Protein AF-A0A838QHM1-F1 (afdb_monomer_lite)

pLDDT: mean 76.6, std 17.46, range [39.75, 98.0]

Sequence (273 aa):
MPRPLIMAAWLFVWLSTPVVAQKVAETADSADVLVLDHDFGVVGELVRLFLSDKQVYRAELSTQDVTLELRPRLNGTQIPRVYPISDAKSSSGSSVVEIYPDQDGEYEIRPISMQGSKISTRLRLYRDVGGSRRRLGAASDPGWELGVELAGTWHSGFVQTSVAPAIGSEPSGGADIEGCLTARSRSRVPRFGMCILGVSHQSQRGTPSLLWVYTEPRLGVPRRDRHGYSSWEMGALFRFGVGINSGVLSPRIYAPGVFLSRHIRRNPQGAGW

Structure (mmCIF, N/CA/C/O backbone):
data_AF-A0A838QHM1-F1
#
_entry.id   AF-A0A838QHM1-F1
#
loop_
_atom_site.group_PDB
_atom_site.id
_atom_site.type_symbol
_atom_site.label_atom_id
_atom_site.label_alt_id
_atom_site.label_comp_id
_atom_site.label_asym_id
_atom_site.label_entity_id
_atom_site.label_seq_id
_atom_site.pdbx_PDB_ins_code
_atom_site.Cartn_x
_atom_site.Cartn_y
_atom_site.Cartn_z
_atom_site.occupancy
_atom_site.B_iso_or_equiv
_atom_site.auth_seq_id
_atom_site.auth_comp_id
_atom_site.auth_asym_id
_atom_site.auth_atom_id
_atom_site.pdbx_PDB_model_num
ATOM 1 N N . MET A 1 1 ? -19.960 -21.649 53.802 1.00 41.59 1 MET A N 1
ATOM 2 C CA . MET A 1 1 ? -20.394 -21.372 52.414 1.00 41.59 1 MET A CA 1
ATOM 3 C C . MET A 1 1 ? -19.155 -21.064 51.571 1.00 41.59 1 MET A C 1
ATOM 5 O O . MET A 1 1 ? -18.561 -20.014 51.790 1.00 41.59 1 MET A O 1
ATOM 9 N N . PRO A 1 2 ? -18.675 -21.993 50.721 1.00 40.75 2 PRO A N 1
ATOM 10 C CA . PRO A 1 2 ? -17.444 -21.816 49.949 1.00 40.75 2 PRO A CA 1
ATOM 11 C C . PRO A 1 2 ? -17.698 -21.162 48.577 1.00 40.75 2 PRO A C 1
ATOM 13 O O . PRO A 1 2 ? -18.786 -21.250 48.016 1.00 40.75 2 PRO A O 1
ATOM 16 N N . ARG A 1 3 ? -16.674 -20.459 48.083 1.00 41.12 3 ARG A N 1
ATOM 17 C CA . ARG A 1 3 ? -16.677 -19.502 46.962 1.00 41.12 3 ARG A CA 1
ATOM 18 C C . ARG A 1 3 ? -16.609 -20.187 45.579 1.00 41.12 3 ARG A C 1
ATOM 20 O O . ARG A 1 3 ? -15.728 -21.025 45.394 1.00 41.12 3 ARG A O 1
ATOM 27 N N . PRO A 1 4 ? -17.413 -19.779 44.576 1.00 46.28 4 PRO A N 1
ATOM 28 C CA . PRO A 1 4 ? -17.306 -20.262 43.201 1.00 46.28 4 PRO A CA 1
ATOM 29 C C . PRO A 1 4 ? -16.427 -19.308 42.376 1.00 46.28 4 PRO A C 1
ATOM 31 O O . PRO A 1 4 ? -16.937 -18.418 41.709 1.00 46.28 4 PRO A O 1
ATOM 34 N N . LEU A 1 5 ? -15.098 -19.430 42.449 1.00 46.69 5 LEU A N 1
ATOM 35 C CA . LEU A 1 5 ? -14.195 -18.584 41.638 1.00 46.69 5 LEU A CA 1
ATOM 36 C C . LEU A 1 5 ? -12.985 -19.314 41.030 1.00 46.69 5 LEU A C 1
ATOM 38 O O . LEU A 1 5 ? -12.189 -18.691 40.342 1.00 46.69 5 LEU A O 1
ATOM 42 N N . ILE A 1 6 ? -12.842 -20.629 41.226 1.00 50.34 6 ILE A N 1
ATOM 43 C CA . ILE A 1 6 ? -11.622 -21.355 40.811 1.00 50.34 6 ILE A CA 1
ATOM 44 C C . ILE A 1 6 ? -11.801 -22.135 39.491 1.00 50.34 6 ILE A C 1
ATOM 46 O O . ILE A 1 6 ? -10.824 -22.527 38.861 1.00 50.34 6 ILE A O 1
ATOM 50 N N . MET A 1 7 ? -13.028 -22.306 38.991 1.00 43.97 7 MET A N 1
ATOM 51 C CA . MET A 1 7 ? -13.279 -23.233 37.876 1.00 43.97 7 MET A CA 1
ATOM 52 C C . MET A 1 7 ? -13.070 -22.653 36.462 1.00 43.97 7 MET A C 1
ATOM 54 O O . MET A 1 7 ? -13.007 -23.413 35.502 1.00 43.97 7 MET A O 1
ATOM 58 N N . ALA A 1 8 ? -12.899 -21.334 36.310 1.00 45.25 8 ALA A N 1
ATOM 59 C CA . ALA A 1 8 ? -12.728 -20.702 34.993 1.00 45.25 8 ALA A CA 1
ATOM 60 C C . ALA A 1 8 ? -11.278 -20.722 34.460 1.00 45.25 8 ALA A C 1
ATOM 62 O O . ALA A 1 8 ? -11.060 -20.529 33.267 1.00 45.25 8 ALA A O 1
ATOM 63 N N . ALA A 1 9 ? -10.279 -20.988 35.310 1.00 46.84 9 ALA A N 1
ATOM 64 C CA . ALA A 1 9 ? -8.868 -20.941 34.909 1.00 46.84 9 ALA A CA 1
ATOM 65 C C . ALA A 1 9 ? -8.382 -22.204 34.167 1.00 46.84 9 ALA A C 1
ATOM 67 O O . ALA A 1 9 ? -7.352 -22.166 33.499 1.00 46.84 9 ALA A O 1
ATOM 68 N N . TRP A 1 10 ? -9.113 -23.320 34.248 1.00 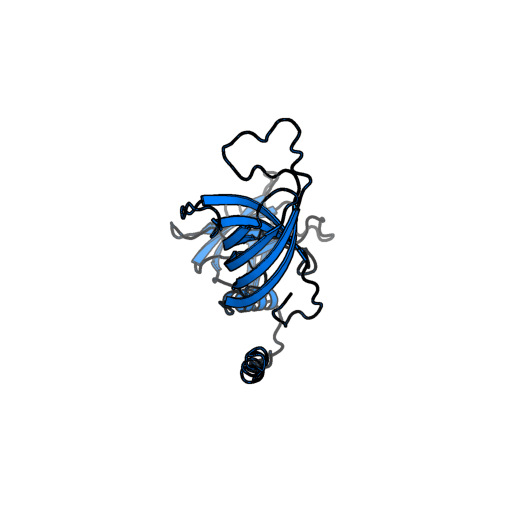44.28 10 TRP A N 1
ATOM 69 C CA . TRP A 1 10 ? -8.650 -24.609 33.714 1.00 44.28 10 TRP A CA 1
ATOM 70 C C . TRP A 1 10 ? -9.058 -24.892 32.261 1.00 44.28 10 TRP A C 1
ATOM 72 O O . TRP A 1 10 ? -8.482 -25.783 31.641 1.00 44.28 10 TRP A O 1
ATOM 82 N N . LEU A 1 11 ? -9.978 -24.116 31.672 1.00 43.06 11 LEU A N 1
ATOM 83 C CA . LEU A 1 11 ? -10.413 -24.343 30.286 1.00 43.06 11 LEU A CA 1
ATOM 84 C C . LEU A 1 11 ? -9.477 -23.727 29.224 1.00 43.06 11 LEU A C 1
ATOM 86 O O . LEU A 1 11 ? -9.571 -24.082 28.054 1.00 43.06 11 LEU A O 1
ATOM 90 N N . PHE A 1 12 ? -8.555 -22.836 29.607 1.00 47.09 12 PHE A N 1
ATOM 91 C CA . PHE A 1 12 ? -7.672 -22.139 28.656 1.00 47.09 12 PHE A CA 1
ATOM 92 C C . PHE A 1 12 ? -6.393 -22.906 28.283 1.00 47.09 12 PHE A C 1
ATOM 94 O O . PHE A 1 12 ? -5.746 -22.564 27.297 1.00 47.09 12 PHE A O 1
ATOM 101 N N . VAL A 1 13 ? -6.024 -23.951 29.029 1.00 49.62 13 VAL A N 1
ATOM 102 C CA . VAL A 1 13 ? -4.725 -24.633 28.852 1.00 49.62 13 VAL A CA 1
ATOM 103 C C . VAL A 1 13 ? -4.760 -25.722 27.764 1.00 49.62 13 VAL A C 1
ATOM 105 O O . VAL A 1 13 ? -3.714 -26.142 27.282 1.00 49.62 13 VAL A O 1
ATOM 108 N N . TRP A 1 14 ? -5.940 -26.150 27.303 1.00 43.22 14 TRP A N 1
ATOM 109 C CA . TRP A 1 14 ? -6.070 -27.293 26.381 1.00 43.22 14 TRP A CA 1
ATOM 110 C C . TRP A 1 14 ? -6.192 -26.945 24.886 1.00 43.22 14 TRP A C 1
ATOM 112 O O . TRP A 1 14 ? -6.250 -27.851 24.062 1.00 43.22 14 TRP A O 1
ATOM 122 N N . LEU A 1 15 ? -6.185 -25.662 24.504 1.00 45.44 15 LEU A N 1
ATOM 123 C CA . LEU A 1 15 ? -6.332 -25.229 23.098 1.00 45.44 15 LEU A CA 1
ATOM 124 C C . LEU A 1 15 ? -5.028 -24.758 22.431 1.00 45.44 15 LEU A C 1
ATOM 126 O O . LEU A 1 15 ? -5.040 -24.348 21.273 1.00 45.44 15 LEU A O 1
ATOM 130 N N . SER A 1 16 ? -3.888 -24.837 23.116 1.00 43.25 16 SER A N 1
ATOM 131 C CA . SER A 1 16 ? -2.594 -24.394 22.587 1.00 43.25 16 SER A CA 1
ATOM 132 C C . SER A 1 16 ? -1.754 -25.545 22.028 1.00 43.25 16 SER A C 1
ATOM 134 O O . SER A 1 16 ? -0.590 -25.693 22.395 1.00 43.25 16 SER A O 1
ATOM 136 N N . THR A 1 17 ? -2.302 -26.375 21.136 1.00 50.25 17 THR A N 1
ATOM 137 C CA . THR A 1 17 ? -1.438 -27.152 20.232 1.00 50.25 17 THR A CA 1
ATOM 138 C C . THR A 1 17 ? -0.920 -26.197 19.159 1.00 50.25 17 THR A C 1
ATOM 140 O O . THR A 1 17 ? -1.724 -25.720 18.353 1.00 50.25 17 THR A O 1
ATOM 143 N N . PRO A 1 18 ? 0.385 -25.870 19.124 1.00 50.94 18 PRO A N 1
ATOM 144 C CA . PRO A 1 18 ? 0.916 -25.039 18.061 1.00 50.94 18 PRO A CA 1
ATOM 145 C C . PRO A 1 18 ? 0.774 -25.811 16.749 1.00 50.94 18 PRO A C 1
ATOM 147 O O . PRO A 1 18 ? 1.406 -26.848 16.552 1.00 50.94 18 PRO A O 1
ATOM 150 N N . VAL A 1 19 ? -0.065 -25.309 15.845 1.00 47.91 19 VAL A N 1
ATOM 151 C CA . VAL A 1 19 ? -0.055 -25.743 14.449 1.00 47.91 19 VAL A CA 1
ATOM 152 C C . VAL A 1 19 ? 1.288 -25.296 13.884 1.00 47.91 19 VAL A C 1
ATOM 154 O O . VAL A 1 19 ? 1.481 -24.133 13.529 1.00 47.91 19 VAL A O 1
ATOM 157 N N . VAL A 1 20 ? 2.258 -26.209 13.879 1.00 44.22 20 VAL A N 1
ATOM 158 C CA . VAL A 1 20 ? 3.560 -25.983 13.259 1.00 44.22 20 VAL A CA 1
ATOM 159 C C . VAL A 1 20 ? 3.320 -25.950 11.757 1.00 44.22 20 VAL A C 1
ATOM 161 O O . VAL A 1 20 ? 3.230 -26.984 11.100 1.00 44.22 20 VAL A O 1
ATOM 164 N N . ALA A 1 21 ? 3.157 -24.743 11.218 1.00 48.09 21 ALA A N 1
ATOM 165 C CA . ALA A 1 21 ? 3.129 -24.521 9.785 1.00 48.09 21 ALA A CA 1
ATOM 166 C C . ALA A 1 21 ? 4.432 -25.077 9.194 1.00 48.09 21 ALA A C 1
ATOM 168 O O . ALA A 1 21 ? 5.521 -24.590 9.509 1.00 48.09 21 ALA A O 1
ATOM 169 N N . GLN A 1 22 ? 4.325 -26.122 8.372 1.00 41.91 22 GLN A N 1
ATOM 170 C CA . GLN A 1 22 ? 5.452 -26.649 7.613 1.00 41.91 22 GLN A CA 1
ATOM 171 C C . GLN A 1 22 ? 6.004 -25.524 6.733 1.00 41.91 22 GLN A C 1
ATOM 173 O O . GLN A 1 22 ? 5.387 -25.121 5.748 1.00 41.91 22 GLN A O 1
ATOM 178 N N . LYS A 1 23 ? 7.172 -24.991 7.104 1.00 46.44 23 LYS A N 1
ATOM 179 C CA . LYS A 1 23 ? 7.946 -24.124 6.219 1.00 46.44 23 LYS A CA 1
ATOM 180 C C . LYS A 1 23 ? 8.458 -24.988 5.079 1.00 46.44 23 LYS A C 1
ATOM 182 O O . LYS A 1 23 ? 9.350 -25.808 5.277 1.00 46.44 23 LYS A O 1
ATOM 187 N N . VAL A 1 24 ? 7.874 -24.806 3.901 1.00 49.34 24 VAL A N 1
ATOM 188 C CA . VAL A 1 24 ? 8.429 -25.329 2.655 1.00 49.34 24 VAL A CA 1
ATOM 189 C C . VAL A 1 24 ? 9.857 -24.799 2.543 1.00 49.34 24 VAL A C 1
ATOM 191 O O . VAL A 1 24 ? 10.077 -23.591 2.642 1.00 49.34 24 VAL A O 1
ATOM 194 N N . ALA A 1 25 ? 10.822 -25.709 2.418 1.00 48.97 25 ALA A N 1
ATOM 195 C CA . ALA A 1 25 ? 12.223 -25.360 2.252 1.00 48.97 25 ALA A CA 1
ATOM 196 C C . ALA A 1 25 ? 12.373 -24.503 0.985 1.00 48.97 25 ALA A C 1
ATOM 198 O O . ALA A 1 25 ? 12.099 -24.962 -0.123 1.00 48.97 25 ALA A O 1
ATOM 199 N N . GLU A 1 26 ? 12.752 -23.237 1.167 1.00 54.03 26 GLU A N 1
ATOM 200 C CA . GLU A 1 26 ? 13.016 -22.303 0.076 1.00 54.03 26 GLU A CA 1
ATOM 201 C C . GLU A 1 26 ? 14.251 -22.768 -0.697 1.00 54.03 26 GLU A C 1
ATOM 203 O O . GLU A 1 26 ? 15.372 -22.703 -0.195 1.00 54.03 26 GLU A O 1
ATOM 208 N N . THR A 1 27 ? 14.064 -23.205 -1.940 1.00 54.31 27 THR A N 1
ATOM 209 C CA . THR A 1 27 ? 15.175 -23.370 -2.875 1.00 54.31 27 THR A CA 1
ATOM 210 C C . THR A 1 27 ? 15.732 -21.994 -3.260 1.00 54.31 27 THR A C 1
ATOM 212 O O . THR A 1 27 ? 14.999 -21.031 -3.529 1.00 54.31 27 THR A O 1
ATOM 215 N N . ALA A 1 28 ? 17.060 -21.900 -3.205 1.00 54.38 28 ALA A N 1
ATOM 216 C CA . ALA A 1 28 ? 17.862 -20.681 -3.233 1.00 54.38 28 ALA A CA 1
ATOM 217 C C . ALA A 1 28 ? 18.164 -20.149 -4.648 1.00 54.38 28 ALA A C 1
ATOM 219 O O . ALA A 1 28 ? 19.221 -19.566 -4.866 1.00 54.38 28 ALA A O 1
ATOM 220 N N . ASP A 1 29 ? 17.241 -20.291 -5.601 1.00 55.19 29 ASP A N 1
ATOM 221 C CA . ASP A 1 29 ? 17.357 -19.595 -6.888 1.00 55.19 29 ASP A CA 1
ATOM 222 C C . ASP A 1 29 ? 16.797 -18.174 -6.733 1.00 55.19 29 ASP A C 1
ATOM 224 O O . ASP A 1 29 ? 15.636 -17.887 -7.027 1.00 55.19 29 ASP A O 1
ATOM 228 N N . SER A 1 30 ? 17.620 -17.293 -6.155 1.00 64.50 30 SER A N 1
ATOM 229 C CA . SER A 1 30 ? 17.267 -15.911 -5.799 1.00 64.50 30 SER A CA 1
ATOM 230 C C . SER A 1 30 ? 17.766 -14.863 -6.798 1.00 64.50 30 SER A C 1
ATOM 232 O O . SER A 1 30 ? 17.837 -13.687 -6.445 1.00 64.50 30 SER A O 1
ATOM 234 N N . ALA A 1 31 ? 18.184 -15.266 -7.998 1.00 84.31 31 ALA A N 1
ATOM 235 C CA . ALA A 1 31 ? 18.685 -14.330 -8.997 1.00 84.31 31 ALA A CA 1
ATOM 236 C C . ALA A 1 31 ? 17.528 -13.603 -9.699 1.00 84.31 31 ALA A C 1
ATOM 238 O O . ALA A 1 31 ? 16.523 -14.217 -10.063 1.00 84.31 31 ALA A O 1
ATOM 239 N N . ASP A 1 32 ? 17.685 -12.297 -9.903 1.00 91.44 32 ASP A N 1
ATOM 240 C CA . ASP A 1 32 ? 16.743 -11.496 -10.681 1.00 91.44 32 ASP A CA 1
ATOM 241 C C . ASP A 1 32 ? 16.720 -11.968 -12.141 1.00 91.44 32 ASP A C 1
ATOM 243 O O . ASP A 1 32 ? 17.759 -12.257 -12.736 1.00 91.44 32 ASP A O 1
ATOM 247 N N . VAL A 1 33 ? 15.530 -12.030 -12.742 1.00 95.12 33 VAL A N 1
ATOM 248 C CA . VAL A 1 33 ? 15.360 -12.520 -14.120 1.00 95.12 33 VAL A CA 1
ATOM 249 C C . VAL A 1 33 ? 15.253 -11.337 -15.068 1.00 95.12 33 VAL A C 1
ATOM 251 O O . VAL A 1 33 ? 14.316 -10.558 -14.944 1.00 95.12 33 VAL A O 1
ATOM 254 N N . LEU A 1 34 ? 16.167 -11.197 -16.031 1.00 96.69 34 LEU A N 1
ATOM 255 C CA . LEU A 1 34 ? 16.049 -10.179 -17.081 1.00 96.69 34 LEU A CA 1
ATOM 256 C C . LEU A 1 34 ? 14.834 -10.491 -17.971 1.00 96.69 34 LEU A C 1
ATOM 258 O O . LEU A 1 34 ? 14.754 -11.560 -18.570 1.00 96.69 34 LEU A O 1
ATOM 262 N N . VAL A 1 35 ? 13.886 -9.559 -18.032 1.00 97.38 35 VAL A N 1
ATOM 263 C CA . VAL A 1 35 ? 12.631 -9.670 -18.793 1.00 97.38 35 VAL A CA 1
ATOM 264 C C . VAL A 1 35 ? 12.688 -8.849 -20.079 1.00 97.38 35 VAL A C 1
ATOM 266 O O . VAL A 1 35 ? 12.132 -9.260 -21.092 1.00 97.38 35 VAL A O 1
ATOM 269 N N . LEU A 1 36 ? 13.351 -7.692 -20.043 1.00 97.94 36 LEU A N 1
ATOM 270 C CA . LEU A 1 36 ? 13.495 -6.802 -21.192 1.00 97.94 36 LEU A CA 1
ATOM 271 C C . LEU A 1 36 ? 14.861 -6.118 -21.150 1.00 97.94 36 LEU A C 1
ATOM 273 O O . LEU A 1 36 ? 15.280 -5.647 -20.096 1.00 97.94 36 LEU A O 1
ATOM 277 N N . ASP A 1 37 ? 15.518 -6.023 -22.299 1.00 98.00 37 ASP A N 1
ATOM 278 C CA . ASP A 1 37 ? 16.684 -5.170 -22.523 1.00 98.00 37 ASP A CA 1
ATOM 279 C C . ASP A 1 37 ? 16.461 -4.436 -23.847 1.00 98.00 37 ASP A C 1
ATOM 281 O O . ASP A 1 37 ? 16.371 -5.077 -24.894 1.00 98.00 37 ASP A O 1
ATOM 285 N N . HIS A 1 38 ? 16.264 -3.119 -23.787 1.00 97.94 38 HIS A N 1
ATOM 286 C CA . HIS A 1 38 ? 15.865 -2.311 -24.939 1.00 97.94 38 HIS A CA 1
ATOM 287 C C . HIS A 1 38 ? 16.563 -0.954 -24.944 1.00 97.94 38 HIS A C 1
ATOM 289 O O . HIS A 1 38 ? 16.557 -0.244 -23.938 1.00 97.94 38 HIS A O 1
ATOM 295 N N . ASP A 1 39 ? 17.114 -0.572 -26.091 1.00 97.25 39 ASP A N 1
ATOM 296 C CA . ASP A 1 39 ? 17.733 0.734 -26.309 1.00 97.25 39 ASP A CA 1
ATOM 297 C C . ASP A 1 39 ? 16.717 1.691 -26.947 1.00 97.25 39 ASP A C 1
ATOM 299 O O . ASP A 1 39 ? 16.356 1.538 -28.111 1.00 97.25 39 ASP A O 1
ATOM 303 N N . PHE A 1 40 ? 16.263 2.699 -26.197 1.00 95.50 40 PHE A N 1
ATOM 304 C CA . PHE A 1 40 ? 15.416 3.767 -26.728 1.00 95.50 40 PHE A CA 1
ATOM 305 C C . PHE A 1 40 ? 16.288 4.841 -27.374 1.00 95.50 40 PHE A C 1
ATOM 307 O O . PHE A 1 40 ? 17.049 5.525 -26.681 1.00 95.50 40 PHE A O 1
ATOM 314 N N . GLY A 1 41 ? 16.160 5.002 -28.691 1.00 92.31 41 GLY A N 1
ATOM 315 C CA . GLY A 1 41 ? 16.932 5.975 -29.475 1.00 92.31 41 GLY A CA 1
ATOM 316 C C . GLY A 1 41 ? 16.073 6.961 -30.268 1.00 92.31 41 GLY A C 1
ATOM 317 O O . GLY A 1 41 ? 16.579 7.994 -30.724 1.00 92.31 41 GLY A O 1
ATOM 318 N N . VAL A 1 42 ? 14.780 6.663 -30.434 1.00 89.81 42 VAL A N 1
ATOM 319 C CA . VAL A 1 42 ? 13.852 7.457 -31.245 1.00 89.81 42 VAL A CA 1
ATOM 320 C C . VAL A 1 42 ? 12.788 8.112 -30.362 1.00 89.81 42 VAL A C 1
ATOM 322 O O . VAL A 1 42 ? 12.256 7.522 -29.425 1.00 89.81 42 VAL A O 1
ATOM 325 N N . VAL A 1 43 ? 12.454 9.370 -30.661 1.00 84.88 43 VAL A N 1
ATOM 326 C CA . VAL A 1 43 ? 11.397 10.094 -29.942 1.00 84.88 43 VAL A CA 1
ATOM 327 C C . VAL A 1 43 ? 10.049 9.414 -30.189 1.00 84.88 43 VAL A C 1
ATOM 329 O O . VAL A 1 43 ? 9.666 9.190 -31.334 1.00 84.88 43 VAL A O 1
ATOM 332 N N . GLY A 1 44 ? 9.318 9.117 -29.113 1.00 86.00 44 GLY A N 1
ATOM 333 C CA . GLY A 1 44 ? 8.009 8.461 -29.183 1.00 86.00 44 GLY A CA 1
ATOM 334 C C . GLY A 1 44 ? 8.065 6.936 -29.300 1.00 86.00 44 GLY A C 1
ATOM 335 O O . GLY A 1 44 ? 7.011 6.304 -29.373 1.00 86.00 44 GLY A O 1
ATOM 336 N N . GLU A 1 45 ? 9.263 6.350 -29.284 1.00 94.12 45 GLU A N 1
ATOM 337 C CA . GLU A 1 45 ? 9.452 4.906 -29.216 1.00 94.12 45 GLU A CA 1
ATOM 338 C C . GLU A 1 45 ? 8.833 4.324 -27.934 1.00 94.12 45 GLU A C 1
ATOM 340 O O . GLU A 1 45 ? 8.883 4.927 -26.858 1.00 94.12 45 GLU A O 1
ATOM 345 N N . LEU A 1 46 ? 8.209 3.154 -28.066 1.00 95.88 46 LEU A N 1
ATOM 346 C CA . LEU A 1 46 ? 7.543 2.446 -26.979 1.00 95.88 46 LEU A CA 1
AT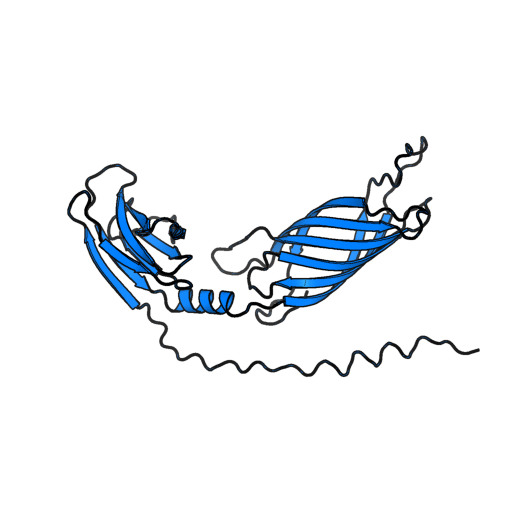OM 347 C C . LEU A 1 46 ? 7.806 0.952 -27.097 1.00 95.88 46 LEU A C 1
ATOM 349 O O . LEU A 1 46 ? 7.932 0.425 -28.202 1.00 95.88 46 LEU A O 1
ATOM 353 N N . VAL A 1 47 ? 7.797 0.267 -25.959 1.00 97.44 47 VAL A N 1
ATOM 354 C CA . VAL A 1 47 ? 7.825 -1.197 -25.904 1.00 97.44 47 VAL A CA 1
ATOM 355 C C . VAL A 1 47 ? 6.573 -1.691 -25.199 1.00 97.44 47 VAL A C 1
ATOM 357 O O . VAL A 1 47 ? 6.091 -1.063 -24.259 1.00 97.44 47 VAL A O 1
ATOM 360 N N . ARG A 1 48 ? 6.035 -2.820 -25.660 1.00 97.06 48 ARG A N 1
ATOM 361 C CA . ARG A 1 48 ? 4.920 -3.502 -25.006 1.00 97.06 48 ARG A CA 1
ATOM 362 C C . ARG A 1 48 ? 5.429 -4.691 -24.227 1.00 97.06 48 ARG A C 1
ATOM 364 O O . ARG A 1 48 ? 6.207 -5.485 -24.750 1.00 97.06 48 ARG A O 1
ATOM 371 N N . LEU A 1 49 ? 4.976 -4.808 -22.989 1.00 97.12 49 LEU A N 1
ATOM 372 C CA . LEU A 1 49 ? 5.359 -5.909 -22.128 1.00 97.12 49 LEU A CA 1
ATOM 373 C C . LEU A 1 49 ? 4.190 -6.341 -21.251 1.00 97.12 49 LEU A C 1
ATOM 375 O O . LEU A 1 49 ? 3.473 -5.510 -20.693 1.00 97.12 49 LEU A O 1
ATOM 379 N N . PHE A 1 50 ? 4.026 -7.653 -21.109 1.00 97.25 50 PHE A N 1
ATOM 380 C CA . PHE A 1 50 ? 3.100 -8.220 -20.142 1.00 97.25 50 PHE A CA 1
ATOM 381 C C . PHE A 1 50 ? 3.740 -8.225 -18.752 1.00 97.25 50 PHE A C 1
ATOM 383 O O . PHE A 1 50 ? 4.793 -8.834 -18.547 1.00 97.25 50 PHE A O 1
ATOM 390 N N . LEU A 1 51 ? 3.105 -7.546 -17.801 1.00 96.94 51 LEU A N 1
ATOM 391 C CA . LEU A 1 51 ? 3.514 -7.545 -16.403 1.00 96.94 51 LEU A CA 1
ATOM 392 C C . LEU A 1 51 ? 2.491 -8.326 -15.586 1.00 96.94 51 LEU A C 1
ATOM 394 O O . LEU A 1 51 ? 1.286 -8.143 -15.761 1.00 96.94 51 LEU A O 1
ATOM 398 N N . SER A 1 52 ? 2.984 -9.179 -14.693 1.00 96.38 52 SER A N 1
ATOM 399 C CA . SER A 1 52 ? 2.135 -10.014 -13.854 1.00 96.38 52 SER A CA 1
ATOM 400 C C . SER A 1 52 ? 1.825 -9.362 -12.511 1.00 96.38 52 SER A C 1
ATOM 402 O O . SER A 1 52 ? 2.666 -8.680 -11.911 1.00 96.38 52 SER A O 1
ATOM 404 N N . ASP A 1 53 ? 0.626 -9.636 -12.009 1.00 92.81 53 ASP A N 1
ATOM 405 C CA . ASP A 1 53 ? 0.191 -9.299 -10.668 1.00 92.81 53 ASP A CA 1
ATOM 406 C C . ASP A 1 53 ? 1.128 -9.925 -9.623 1.00 92.81 53 ASP A C 1
ATOM 408 O O . ASP A 1 53 ? 1.823 -10.917 -9.861 1.00 92.81 53 ASP A O 1
ATOM 412 N N . LYS A 1 54 ? 1.217 -9.279 -8.453 1.00 88.00 54 LYS A N 1
ATOM 413 C CA . LYS A 1 54 ? 2.033 -9.725 -7.303 1.00 88.00 54 LYS A CA 1
ATOM 414 C C . LYS A 1 54 ? 3.539 -9.897 -7.568 1.00 88.00 54 LYS A C 1
ATOM 416 O O . LYS A 1 54 ? 4.274 -10.163 -6.619 1.00 88.00 54 LYS A O 1
ATOM 421 N N . GLN A 1 55 ? 4.022 -9.670 -8.785 1.00 95.25 55 GLN A N 1
ATOM 422 C CA . GLN A 1 55 ? 5.442 -9.581 -9.095 1.00 95.25 55 GLN A CA 1
ATOM 423 C C . GLN A 1 55 ? 5.963 -8.173 -8.786 1.00 95.25 55 GLN A C 1
ATOM 425 O O . GLN A 1 55 ? 5.204 -7.206 -8.658 1.00 95.25 55 GLN A O 1
ATOM 430 N N . VAL A 1 56 ? 7.273 -8.070 -8.623 1.00 94.62 56 VAL A N 1
ATOM 431 C CA . VAL A 1 56 ? 8.009 -6.815 -8.495 1.00 94.62 56 VAL A CA 1
ATOM 432 C C . VAL A 1 56 ? 9.034 -6.791 -9.614 1.00 94.62 56 VAL A C 1
ATOM 434 O O . VAL A 1 56 ? 9.758 -7.767 -9.817 1.00 94.62 56 VAL A O 1
ATOM 437 N N . TYR A 1 57 ? 9.083 -5.684 -10.343 1.00 96.62 57 TYR A N 1
ATOM 438 C CA . TYR A 1 57 ? 10.060 -5.491 -11.404 1.00 96.62 57 TYR A CA 1
ATOM 439 C C . TYR A 1 57 ? 11.007 -4.354 -11.035 1.00 96.62 57 TYR A C 1
ATOM 441 O O . TYR A 1 57 ? 10.569 -3.339 -10.500 1.00 96.62 57 TYR A O 1
ATOM 449 N N . ARG A 1 58 ? 12.295 -4.513 -11.333 1.00 95.25 58 ARG A N 1
ATOM 450 C CA . ARG A 1 58 ? 13.320 -3.474 -11.218 1.00 95.25 58 ARG A CA 1
ATOM 451 C C . ARG A 1 58 ? 13.698 -3.010 -12.614 1.00 95.25 58 ARG A C 1
ATOM 453 O O . ARG A 1 58 ? 14.181 -3.806 -13.412 1.00 95.25 58 ARG A O 1
ATOM 460 N N . ALA A 1 59 ? 13.479 -1.739 -12.905 1.00 95.75 59 ALA A N 1
ATOM 461 C CA . ALA A 1 59 ? 13.923 -1.108 -14.134 1.00 95.75 59 ALA A CA 1
ATOM 462 C C . ALA A 1 59 ? 15.188 -0.292 -13.872 1.00 95.75 59 ALA A C 1
ATOM 464 O O . ALA A 1 59 ? 15.209 0.572 -12.998 1.00 95.75 59 ALA A O 1
ATOM 465 N N . GLU A 1 60 ? 16.221 -0.558 -14.659 1.00 94.69 60 GLU A N 1
ATOM 466 C CA . GLU A 1 60 ? 17.475 0.180 -14.695 1.00 94.69 60 GLU A CA 1
ATOM 467 C C . GLU A 1 60 ? 17.541 0.954 -16.012 1.00 94.69 60 GLU A C 1
ATOM 469 O O . GLU A 1 60 ? 17.432 0.380 -17.096 1.00 94.69 60 GLU A O 1
ATOM 474 N N . LEU A 1 61 ? 17.697 2.269 -15.907 1.00 94.19 61 LEU A N 1
ATOM 475 C CA . LEU A 1 61 ? 17.830 3.199 -17.020 1.00 94.19 61 LEU A CA 1
ATOM 476 C C . LEU A 1 61 ? 19.268 3.705 -17.061 1.00 94.19 61 LEU A C 1
ATOM 478 O O . LEU A 1 61 ? 19.774 4.195 -16.050 1.00 94.19 61 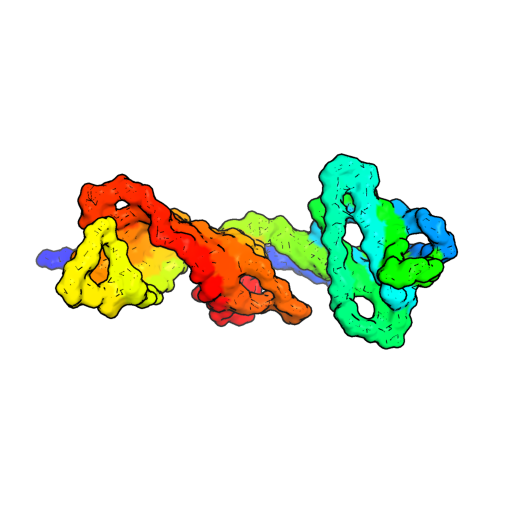LEU A O 1
ATOM 482 N N . SER A 1 62 ? 19.922 3.637 -18.219 1.00 94.12 62 SER A N 1
ATOM 483 C CA . SER A 1 62 ? 21.317 4.082 -18.364 1.00 94.12 62 SER A CA 1
ATOM 484 C C . SER A 1 62 ? 21.513 5.593 -18.229 1.00 94.12 62 SER A C 1
ATOM 486 O O . SER A 1 62 ? 22.647 6.037 -18.087 1.00 94.12 62 SER A O 1
ATOM 488 N N . THR A 1 63 ? 20.435 6.373 -18.325 1.00 90.94 63 THR A N 1
ATOM 489 C CA . THR A 1 63 ? 20.480 7.837 -18.374 1.00 90.94 63 THR A CA 1
ATOM 490 C C . THR A 1 63 ? 19.807 8.444 -17.151 1.00 90.94 63 THR A C 1
ATOM 492 O O . THR A 1 63 ? 18.707 8.045 -16.758 1.00 90.94 63 THR A O 1
ATOM 495 N N . GLN A 1 64 ? 20.469 9.436 -16.564 1.00 85.00 64 GLN A N 1
ATOM 496 C CA . GLN A 1 64 ? 19.967 10.203 -15.433 1.00 85.00 64 GLN A CA 1
ATOM 497 C C . GLN A 1 64 ? 18.801 11.114 -15.856 1.00 85.00 64 GLN A C 1
ATOM 499 O O . GLN A 1 64 ? 18.679 11.470 -17.024 1.00 85.00 64 GLN A O 1
ATOM 504 N N . ASP A 1 65 ? 17.933 11.489 -14.913 1.00 85.94 65 ASP A N 1
ATOM 505 C CA . ASP A 1 65 ? 16.778 12.382 -15.135 1.00 85.94 65 ASP A CA 1
ATOM 506 C C . ASP A 1 65 ? 15.736 11.852 -16.142 1.00 85.94 65 ASP A C 1
ATOM 508 O O . ASP A 1 65 ? 14.857 12.584 -16.610 1.00 85.94 65 ASP A O 1
ATOM 512 N N . VAL A 1 66 ? 15.806 10.554 -16.440 1.00 88.31 66 VAL A N 1
ATOM 513 C CA . VAL A 1 66 ? 14.789 9.809 -17.176 1.00 88.31 66 VAL A CA 1
ATOM 514 C C . VAL A 1 66 ? 14.044 8.905 -16.198 1.00 88.31 66 VAL A C 1
ATOM 516 O O . VAL A 1 66 ? 14.644 8.238 -15.351 1.00 88.31 66 VAL A O 1
ATOM 519 N N . THR A 1 67 ? 12.722 8.882 -16.321 1.00 90.50 67 THR A N 1
ATOM 520 C CA . THR A 1 67 ? 11.850 7.920 -15.639 1.00 90.50 67 THR A CA 1
ATOM 521 C C . THR A 1 67 ? 10.985 7.190 -16.664 1.00 90.50 67 THR A C 1
ATOM 523 O O . THR A 1 67 ? 11.061 7.460 -17.863 1.00 90.50 67 THR A O 1
ATOM 526 N N . LEU A 1 68 ? 10.194 6.223 -16.210 1.00 92.25 68 LEU A N 1
ATOM 527 C CA . LEU A 1 68 ? 9.304 5.446 -17.061 1.00 92.25 68 LEU A CA 1
ATOM 528 C C . LEU A 1 68 ? 7.869 5.939 -16.932 1.00 92.25 68 LEU A C 1
ATOM 530 O O . LEU A 1 68 ? 7.325 6.045 -15.835 1.00 92.25 68 LEU A O 1
ATOM 534 N N . GLU A 1 69 ? 7.238 6.161 -18.076 1.00 94.00 69 GLU A N 1
ATOM 535 C CA . GLU A 1 69 ? 5.793 6.198 -18.194 1.00 94.00 69 GLU A CA 1
ATOM 536 C C . GLU A 1 69 ? 5.298 4.789 -18.534 1.00 94.00 69 GLU A C 1
ATOM 538 O O . GLU A 1 69 ? 5.730 4.185 -19.520 1.00 94.00 69 GLU A O 1
ATOM 543 N N . LEU A 1 70 ? 4.384 4.266 -17.714 1.00 95.25 70 LEU A N 1
ATOM 544 C CA . LEU A 1 70 ? 3.679 3.019 -17.986 1.00 95.25 70 LEU A CA 1
ATOM 545 C C . LEU A 1 70 ? 2.214 3.321 -18.270 1.00 95.25 70 LEU A C 1
ATOM 547 O O . LEU A 1 70 ? 1.533 3.939 -17.451 1.00 95.25 70 LEU A O 1
ATOM 551 N N . ARG A 1 71 ? 1.715 2.847 -19.411 1.00 94.81 71 ARG A N 1
ATOM 552 C CA . ARG A 1 71 ? 0.307 2.976 -19.792 1.00 94.81 71 ARG A CA 1
ATOM 553 C C . ARG A 1 71 ? -0.313 1.600 -20.014 1.00 94.81 71 ARG A C 1
ATOM 555 O O . ARG A 1 71 ? 0.228 0.824 -20.798 1.00 94.81 71 ARG A O 1
ATOM 562 N N . PRO A 1 72 ? -1.432 1.266 -19.356 1.00 94.88 72 PRO A N 1
ATOM 563 C CA . PRO A 1 72 ? -2.161 0.045 -19.664 1.00 94.88 72 PRO A CA 1
ATOM 564 C C . PRO A 1 72 ? -2.719 0.110 -21.087 1.00 94.88 72 PRO A C 1
ATOM 566 O O . PRO A 1 72 ? -3.212 1.154 -21.516 1.00 94.88 72 PRO A O 1
ATOM 569 N N . ARG A 1 73 ? -2.671 -1.009 -21.816 1.00 93.62 73 ARG A N 1
ATOM 570 C CA . ARG A 1 73 ? -3.262 -1.085 -23.160 1.00 93.62 73 ARG A CA 1
ATOM 571 C C . ARG A 1 73 ? -4.787 -1.202 -23.120 1.00 93.62 73 ARG A C 1
ATOM 573 O O . ARG A 1 73 ? -5.473 -0.670 -23.989 1.00 93.62 73 ARG A O 1
ATOM 580 N N . LEU A 1 74 ? -5.310 -1.936 -22.140 1.00 88.06 74 LEU A N 1
ATOM 581 C CA . LEU A 1 74 ? -6.743 -2.141 -21.962 1.00 88.06 74 LEU A CA 1
ATOM 582 C C . LEU A 1 74 ? -7.321 -1.055 -21.054 1.00 88.06 74 LEU A C 1
ATOM 584 O O . LEU A 1 74 ? -6.813 -0.794 -19.962 1.00 88.06 74 LEU A O 1
ATOM 588 N N . ASN A 1 75 ? -8.417 -0.441 -21.502 1.00 80.38 75 ASN A N 1
ATOM 589 C CA . ASN A 1 75 ? -9.166 0.507 -20.685 1.00 80.38 75 ASN A CA 1
ATOM 590 C C . ASN A 1 75 ? -9.678 -0.192 -19.417 1.00 80.38 75 ASN A C 1
ATOM 592 O O . ASN A 1 75 ? -10.275 -1.264 -19.492 1.00 80.38 75 ASN A O 1
ATOM 596 N N . GLY A 1 76 ? -9.460 0.431 -18.257 1.00 80.81 76 GLY A N 1
ATOM 597 C CA . GLY A 1 76 ? -9.879 -0.091 -16.951 1.00 80.81 76 GLY A CA 1
ATOM 598 C C . GLY A 1 76 ? -8.788 -0.828 -16.169 1.00 80.81 76 GLY A C 1
ATOM 599 O O . GLY A 1 76 ? -8.943 -1.006 -14.961 1.00 80.81 76 GLY A O 1
ATOM 600 N N . THR A 1 77 ? -7.665 -1.191 -16.796 1.00 86.25 77 THR A N 1
ATOM 601 C CA . THR A 1 77 ? -6.499 -1.705 -16.065 1.00 86.25 77 THR A CA 1
ATOM 602 C C . THR A 1 77 ? -5.826 -0.567 -15.295 1.00 86.25 77 THR A C 1
ATOM 604 O O . THR A 1 77 ? -5.642 0.532 -15.818 1.00 86.25 77 THR A O 1
ATOM 607 N N . GLN A 1 78 ? -5.452 -0.813 -14.038 1.00 84.19 78 GLN A N 1
ATOM 608 C CA . GLN A 1 78 ? -4.773 0.194 -13.219 1.00 84.19 78 GLN A CA 1
ATOM 609 C C . GLN A 1 78 ? -3.321 0.405 -13.674 1.00 84.19 78 GLN A C 1
ATOM 611 O O . GLN A 1 78 ? -2.616 -0.548 -14.020 1.00 84.19 78 GLN A O 1
ATOM 616 N N . ILE A 1 79 ? -2.873 1.666 -13.653 1.00 90.69 79 ILE A N 1
ATOM 617 C CA . ILE A 1 79 ? -1.476 2.030 -13.923 1.00 90.69 79 ILE A CA 1
ATOM 618 C C . ILE A 1 79 ? -0.594 1.445 -12.804 1.00 90.69 79 ILE A C 1
ATOM 620 O O . ILE A 1 79 ? -0.917 1.646 -11.630 1.00 90.69 79 ILE A O 1
ATOM 624 N N . PRO A 1 80 ? 0.512 0.744 -13.127 1.00 91.31 80 PRO A N 1
ATOM 625 C CA . PRO A 1 80 ? 1.415 0.198 -12.123 1.00 91.31 80 PRO A CA 1
ATOM 626 C C . PRO A 1 80 ? 2.006 1.295 -11.243 1.00 91.31 80 PRO A C 1
ATOM 628 O O . PRO A 1 80 ? 2.334 2.387 -11.711 1.00 91.31 80 PRO A O 1
ATOM 631 N N . ARG A 1 81 ? 2.210 0.988 -9.963 1.00 91.44 81 ARG A N 1
ATOM 632 C CA . ARG A 1 81 ? 2.880 1.914 -9.048 1.00 91.44 81 ARG A CA 1
ATOM 633 C C . ARG A 1 81 ? 4.384 1.859 -9.285 1.00 91.44 81 ARG A C 1
ATOM 635 O O . ARG A 1 81 ? 4.970 0.779 -9.230 1.00 91.44 81 ARG A O 1
ATOM 642 N N . VAL A 1 82 ? 4.990 3.017 -9.528 1.00 89.69 82 VAL A N 1
ATOM 643 C CA . VAL A 1 82 ? 6.427 3.158 -9.795 1.00 89.69 82 VAL A CA 1
ATOM 644 C C . VAL A 1 82 ? 7.079 3.916 -8.647 1.00 89.69 82 VAL A C 1
ATOM 646 O O . VAL A 1 82 ? 6.607 4.988 -8.271 1.00 89.69 82 VAL A O 1
ATOM 649 N N . TYR A 1 83 ? 8.155 3.366 -8.090 1.00 87.88 83 TYR A N 1
ATOM 650 C CA . TYR A 1 83 ? 8.896 3.970 -6.985 1.00 87.88 83 TYR A CA 1
ATOM 651 C C . TYR A 1 83 ? 10.382 4.083 -7.335 1.00 87.88 83 TYR A C 1
ATOM 653 O O . TYR A 1 83 ? 10.983 3.077 -7.707 1.00 87.88 83 TYR A O 1
ATOM 661 N N . PRO A 1 84 ? 11.012 5.257 -7.195 1.00 87.00 84 PRO A N 1
ATOM 662 C CA . PRO A 1 84 ? 12.462 5.361 -7.327 1.00 87.00 84 PRO A CA 1
ATOM 663 C C . PRO A 1 84 ? 13.160 4.625 -6.172 1.00 87.00 84 PRO A C 1
ATOM 665 O O . PRO A 1 84 ? 12.764 4.771 -5.015 1.00 87.00 84 PRO A O 1
ATOM 668 N N . ILE A 1 85 ? 14.197 3.831 -6.475 1.00 81.00 85 ILE A N 1
ATOM 669 C CA . ILE A 1 85 ? 14.977 3.103 -5.450 1.00 81.00 85 ILE A CA 1
ATOM 670 C C . ILE A 1 85 ? 15.970 4.037 -4.745 1.00 81.00 85 ILE A C 1
ATOM 672 O O . ILE A 1 85 ? 16.286 3.840 -3.572 1.00 81.00 85 ILE A O 1
ATOM 676 N N . SER A 1 86 ? 16.430 5.092 -5.418 1.00 65.88 86 SER A N 1
ATOM 677 C CA . SER A 1 86 ? 17.402 6.033 -4.865 1.00 65.88 86 SER A CA 1
ATOM 678 C C . SER A 1 86 ? 17.068 7.481 -5.218 1.00 65.88 86 SER A C 1
ATOM 680 O O . SER A 1 86 ? 17.023 7.837 -6.391 1.00 65.88 86 SER A O 1
ATOM 682 N N . ASP A 1 87 ? 16.946 8.333 -4.195 1.00 54.44 87 ASP A N 1
ATOM 683 C CA . ASP A 1 87 ? 16.973 9.800 -4.352 1.00 54.44 87 ASP A CA 1
ATOM 684 C C . ASP A 1 87 ? 18.408 10.320 -4.578 1.00 54.44 87 ASP A C 1
ATOM 686 O O . ASP A 1 87 ? 18.624 11.472 -4.949 1.00 54.44 87 ASP A O 1
ATOM 690 N N . ALA A 1 88 ? 19.411 9.472 -4.324 1.00 50.66 88 ALA A N 1
ATOM 691 C CA . ALA A 1 88 ? 20.815 9.783 -4.530 1.00 50.66 88 ALA A CA 1
ATOM 692 C C . ALA A 1 88 ? 21.206 9.474 -5.977 1.00 50.66 88 ALA A C 1
ATOM 694 O O . ALA A 1 88 ? 20.970 8.370 -6.466 1.00 50.66 88 ALA A O 1
ATOM 695 N N . LYS A 1 89 ? 21.825 10.451 -6.648 1.00 58.19 89 LYS A N 1
ATOM 696 C CA . LYS A 1 89 ? 22.418 10.282 -7.978 1.00 58.19 89 LYS A CA 1
ATOM 697 C C . LYS A 1 89 ? 23.334 9.056 -7.947 1.00 58.19 89 LYS A C 1
ATOM 699 O O . LYS A 1 89 ? 24.344 9.081 -7.244 1.00 58.19 89 LYS A O 1
ATOM 704 N N . SER A 1 90 ? 22.978 7.995 -8.671 1.00 62.50 90 SER A N 1
ATOM 705 C CA . SER A 1 90 ? 23.889 6.867 -8.846 1.00 62.50 90 SER A CA 1
ATOM 706 C C . SER A 1 90 ? 25.189 7.400 -9.441 1.00 62.50 90 SER A C 1
ATOM 708 O O . SER A 1 90 ? 25.153 8.188 -10.388 1.00 62.50 90 SER A O 1
ATOM 710 N N . SER A 1 91 ? 26.337 6.987 -8.909 1.00 67.75 91 SER A N 1
ATOM 711 C CA . SER A 1 91 ? 27.649 7.395 -9.430 1.00 67.75 91 SER A CA 1
ATOM 712 C C . SER A 1 91 ? 27.854 6.990 -10.895 1.00 67.75 91 SER A C 1
ATOM 714 O O . SER A 1 91 ? 28.662 7.597 -11.591 1.00 67.75 91 SER A O 1
ATOM 716 N N . SER A 1 92 ? 27.089 6.009 -11.379 1.00 72.94 92 SER A N 1
ATOM 717 C CA . SER A 1 92 ? 27.039 5.577 -12.779 1.00 72.94 92 SER A CA 1
ATOM 718 C C . SER A 1 92 ? 26.196 6.472 -13.696 1.00 72.94 92 SER A C 1
ATOM 720 O O . SER A 1 92 ? 26.161 6.222 -14.896 1.00 72.94 92 SER A O 1
ATOM 722 N N . GLY A 1 93 ? 25.468 7.461 -13.164 1.00 80.19 93 GLY A N 1
ATOM 723 C CA . GLY A 1 93 ? 24.502 8.244 -13.942 1.00 80.19 93 GLY A CA 1
ATOM 724 C C . GLY A 1 93 ? 23.256 7.453 -14.360 1.00 80.19 93 GLY A C 1
ATOM 725 O O . GLY A 1 93 ? 22.513 7.911 -15.221 1.00 80.19 93 GLY A O 1
ATOM 726 N N . SER A 1 94 ? 23.008 6.281 -13.766 1.00 86.19 94 SER A N 1
ATOM 727 C CA . SER A 1 94 ? 21.805 5.484 -14.022 1.00 86.19 94 SER A CA 1
ATOM 728 C C . SER A 1 94 ? 20.665 5.832 -13.062 1.00 86.19 94 SER A C 1
ATOM 730 O O . SER A 1 94 ? 20.894 6.173 -11.900 1.00 86.19 94 SER A O 1
ATOM 732 N N . SER A 1 95 ? 19.428 5.681 -13.532 1.00 89.62 95 SER A N 1
ATOM 733 C CA . SER A 1 95 ? 18.212 5.773 -12.717 1.00 89.62 95 SER A CA 1
ATOM 734 C C . SER A 1 95 ? 17.644 4.373 -12.494 1.00 89.62 95 SER A C 1
ATOM 736 O O . SER A 1 95 ? 17.618 3.563 -13.419 1.00 89.62 95 SER A O 1
ATOM 738 N N . VAL A 1 96 ? 17.218 4.062 -11.269 1.00 90.56 96 VAL A N 1
ATOM 739 C CA . VAL A 1 96 ? 16.650 2.749 -10.933 1.00 90.56 96 VAL A CA 1
ATOM 740 C C . VAL A 1 96 ? 15.293 2.929 -10.267 1.00 90.56 96 VAL A C 1
ATOM 742 O O . VAL A 1 96 ? 15.166 3.651 -9.274 1.00 90.56 96 VAL A O 1
ATOM 745 N N . VAL A 1 97 ? 14.279 2.250 -10.802 1.00 91.94 97 VAL A N 1
ATOM 746 C CA . VAL A 1 97 ? 12.903 2.300 -10.298 1.00 91.94 97 VAL A CA 1
ATOM 747 C C . VAL A 1 97 ? 12.336 0.895 -10.093 1.00 91.94 97 VAL A C 1
ATOM 749 O O . VAL A 1 97 ? 12.630 -0.028 -10.849 1.00 91.94 97 VAL A O 1
ATOM 752 N N . GLU A 1 98 ? 11.500 0.726 -9.074 1.00 93.88 98 GLU A N 1
ATOM 753 C CA . GLU A 1 98 ? 10.678 -0.467 -8.869 1.00 93.88 98 GLU A CA 1
ATOM 754 C C . GLU A 1 98 ? 9.280 -0.253 -9.436 1.00 93.88 98 GLU A C 1
ATOM 756 O O . GLU A 1 98 ? 8.672 0.800 -9.245 1.00 93.88 98 GLU A O 1
ATOM 761 N N . ILE A 1 99 ? 8.739 -1.286 -10.071 1.00 95.06 99 ILE A N 1
ATOM 762 C CA . ILE A 1 99 ? 7.414 -1.296 -10.681 1.00 95.06 99 ILE A CA 1
ATOM 763 C C . ILE A 1 99 ? 6.583 -2.392 -10.015 1.00 95.06 99 ILE A C 1
ATOM 765 O O . ILE A 1 99 ? 6.989 -3.555 -9.933 1.00 95.06 99 ILE A O 1
ATOM 769 N N . TYR A 1 100 ? 5.391 -2.006 -9.564 1.00 94.31 100 TYR A N 1
ATOM 770 C CA . TYR A 1 100 ? 4.427 -2.861 -8.884 1.00 94.31 100 TYR A CA 1
ATOM 771 C C . TYR A 1 100 ? 3.112 -2.876 -9.676 1.00 94.31 100 TYR A C 1
ATOM 773 O O . TYR A 1 100 ? 2.263 -2.004 -9.466 1.00 94.31 100 TYR A O 1
ATOM 781 N N . PRO A 1 101 ? 2.912 -3.858 -10.571 1.00 93.62 101 PRO A N 1
ATOM 782 C CA . PRO A 1 101 ? 1.631 -4.053 -11.241 1.00 93.62 101 PRO A CA 1
ATOM 783 C C . PRO A 1 101 ? 0.588 -4.484 -10.218 1.00 93.62 101 PRO A C 1
ATOM 785 O O . PRO A 1 101 ? 0.865 -5.342 -9.374 1.00 93.62 101 PRO A O 1
ATOM 788 N N . ASP A 1 102 ? -0.592 -3.879 -10.256 1.00 87.19 102 ASP A N 1
ATOM 789 C CA . ASP A 1 102 ? -1.709 -4.254 -9.381 1.00 87.19 102 ASP A CA 1
ATOM 790 C C . ASP A 1 102 ? -2.640 -5.286 -10.032 1.00 87.19 102 ASP A C 1
ATOM 792 O O . ASP A 1 102 ? -3.436 -5.915 -9.339 1.00 87.19 102 ASP A O 1
ATOM 796 N N . GLN A 1 103 ? -2.500 -5.500 -11.342 1.00 90.69 103 GLN A N 1
ATOM 797 C CA . GLN A 1 103 ? -3.227 -6.487 -12.133 1.00 90.69 103 GLN A CA 1
ATOM 798 C C . GLN A 1 103 ? -2.293 -7.075 -13.194 1.00 90.69 103 GLN A C 1
ATOM 800 O O . GLN A 1 103 ? -1.312 -6.436 -13.579 1.00 90.69 103 GLN A O 1
ATOM 805 N N . ASP A 1 104 ? -2.616 -8.275 -13.666 1.00 94.81 104 ASP A N 1
ATOM 806 C CA . ASP A 1 104 ? -2.004 -8.845 -14.861 1.00 94.81 104 ASP A CA 1
ATOM 807 C C . ASP A 1 104 ? -2.428 -8.034 -16.091 1.00 94.81 104 ASP A C 1
ATOM 809 O O . ASP A 1 104 ? -3.613 -7.731 -16.266 1.00 94.81 104 ASP A O 1
ATOM 813 N N . GLY A 1 105 ? -1.487 -7.694 -16.969 1.00 95.81 105 GLY A N 1
ATOM 814 C CA . GLY A 1 105 ? -1.838 -6.958 -18.178 1.00 95.81 105 GLY A CA 1
ATOM 815 C C . GLY A 1 105 ? -0.668 -6.618 -19.084 1.00 95.81 105 GLY A C 1
ATOM 816 O O . GLY A 1 105 ? 0.498 -6.690 -18.701 1.00 95.81 105 GLY A O 1
ATOM 817 N N . GLU A 1 106 ? -1.002 -6.224 -20.310 1.00 97.50 106 GLU A N 1
ATOM 818 C CA . GLU A 1 106 ? -0.046 -5.656 -21.256 1.00 97.50 106 GLU A CA 1
ATOM 819 C C . GLU A 1 106 ? 0.053 -4.139 -21.055 1.00 97.50 106 GLU A C 1
ATOM 821 O O . GLU A 1 106 ? -0.952 -3.417 -21.076 1.00 97.50 106 GLU A O 1
ATOM 826 N N . TYR A 1 107 ? 1.283 -3.663 -20.884 1.00 97.12 107 TYR A N 1
ATOM 827 C CA . TYR A 1 107 ? 1.604 -2.266 -20.640 1.00 97.12 107 TYR A CA 1
ATOM 828 C C . TYR A 1 107 ? 2.515 -1.730 -21.742 1.00 97.12 107 TYR A C 1
ATOM 830 O O . TYR A 1 107 ? 3.460 -2.395 -22.166 1.00 97.12 107 TYR A O 1
ATOM 838 N N . GLU A 1 108 ? 2.241 -0.508 -22.189 1.00 97.50 108 GLU A N 1
ATOM 839 C CA . GLU A 1 108 ? 3.164 0.284 -22.992 1.00 97.50 108 GLU A CA 1
ATOM 840 C C . GLU A 1 108 ? 4.138 1.004 -22.058 1.00 97.50 108 GLU A C 1
ATOM 842 O O . GLU A 1 108 ? 3.721 1.721 -21.147 1.00 97.50 108 GLU A O 1
ATOM 847 N N . ILE A 1 109 ? 5.432 0.814 -22.293 1.00 96.69 109 ILE A N 1
ATOM 848 C CA . ILE A 1 109 ? 6.524 1.412 -21.532 1.00 96.69 109 ILE A CA 1
ATOM 849 C C . ILE A 1 109 ? 7.222 2.426 -22.430 1.00 96.69 109 ILE A C 1
ATOM 851 O O . ILE A 1 109 ? 7.628 2.098 -23.550 1.00 96.69 109 ILE A O 1
ATOM 855 N N . ARG A 1 110 ? 7.361 3.657 -21.933 1.00 95.19 110 ARG A N 1
ATOM 856 C CA . ARG A 1 110 ? 8.051 4.751 -22.624 1.00 95.19 110 ARG A CA 1
ATOM 857 C C . ARG A 1 110 ? 8.967 5.486 -21.652 1.00 95.19 110 ARG A C 1
ATOM 859 O O . ARG A 1 110 ? 8.555 5.740 -20.520 1.00 95.19 110 ARG A O 1
ATOM 866 N N . PRO A 1 111 ? 10.187 5.859 -22.054 1.00 93.50 111 PRO A N 1
ATOM 867 C CA . PRO A 1 111 ? 11.001 6.735 -21.235 1.00 93.50 111 PRO A CA 1
ATOM 868 C C . PRO A 1 111 ? 10.491 8.177 -21.356 1.00 93.50 111 PRO A C 1
ATOM 870 O O . PRO A 1 111 ? 10.158 8.646 -22.445 1.00 93.50 111 PRO A O 1
ATOM 873 N N . ILE A 1 112 ? 10.456 8.893 -20.236 1.00 91.62 112 ILE A N 1
ATOM 874 C CA . ILE A 1 112 ? 10.126 10.318 -20.179 1.00 91.62 112 ILE A CA 1
ATOM 875 C C . ILE A 1 112 ? 11.275 11.079 -19.512 1.00 91.62 112 ILE A C 1
ATOM 877 O O . ILE A 1 112 ? 11.772 10.685 -18.457 1.00 91.62 112 ILE A O 1
ATOM 881 N N . SER A 1 113 ? 11.726 12.158 -20.153 1.00 88.19 113 SER A N 1
ATOM 882 C CA . SER A 1 113 ? 12.753 13.053 -19.613 1.00 88.19 113 SER A CA 1
ATOM 883 C C . SER A 1 113 ? 12.088 14.111 -18.751 1.00 88.19 113 SER A C 1
ATOM 885 O O . SER A 1 113 ? 11.110 14.733 -19.167 1.00 88.19 113 SER A O 1
ATOM 887 N N . MET A 1 114 ? 12.645 14.356 -17.567 1.00 81.06 114 MET A N 1
ATOM 888 C CA . MET A 1 114 ? 12.166 15.421 -16.683 1.00 81.06 114 MET A CA 1
ATOM 889 C C . MET A 1 114 ? 12.517 16.824 -17.204 1.00 81.06 114 MET A C 1
ATOM 891 O O . MET A 1 114 ? 11.931 17.803 -16.753 1.00 81.06 114 MET A O 1
ATOM 895 N N . GLN A 1 115 ? 13.453 16.931 -18.155 1.00 83.88 115 GLN A N 1
ATOM 896 C CA . GLN A 1 115 ? 13.993 18.202 -18.661 1.00 83.88 115 GLN A CA 1
ATOM 897 C C . GLN A 1 115 ? 13.666 18.463 -20.145 1.00 83.88 115 GLN A C 1
ATOM 899 O O . GLN A 1 115 ? 14.170 19.421 -20.724 1.00 83.88 115 GLN A O 1
ATOM 904 N N . GLY A 1 116 ? 12.841 17.626 -20.788 1.00 73.31 116 GLY A N 1
ATOM 905 C CA . GLY A 1 116 ? 12.402 17.831 -22.179 1.00 73.31 116 GLY A CA 1
ATOM 906 C C . GLY A 1 116 ? 13.484 17.634 -23.254 1.00 73.31 116 GLY A C 1
ATOM 907 O O . GLY A 1 116 ? 13.279 17.995 -24.411 1.00 73.31 116 GLY A O 1
ATOM 908 N N . SER A 1 117 ? 14.636 17.067 -22.894 1.00 72.44 117 SER A N 1
ATOM 909 C CA . SER A 1 117 ? 15.737 16.754 -23.812 1.00 72.44 117 SER A CA 1
ATOM 910 C C . SER A 1 117 ? 15.462 15.507 -24.668 1.00 72.44 117 SER A C 1
ATOM 912 O O . SER A 1 117 ? 14.631 14.663 -24.325 1.00 72.44 117 SER A O 1
ATOM 914 N N . LYS A 1 118 ? 16.188 15.369 -25.791 1.00 77.88 118 LYS A N 1
ATOM 915 C CA . LYS A 1 118 ? 16.178 14.152 -26.620 1.00 77.88 118 LYS A CA 1
ATOM 916 C C . LYS A 1 118 ? 16.572 12.951 -25.754 1.00 77.88 118 LYS A C 1
ATOM 918 O O . LYS A 1 118 ? 17.664 12.921 -25.192 1.00 77.88 118 LYS A O 1
ATOM 923 N N . ILE A 1 119 ? 15.675 11.974 -25.659 1.00 83.00 119 ILE A N 1
ATOM 924 C CA . ILE A 1 119 ? 15.829 10.814 -24.782 1.00 83.00 119 ILE A CA 1
ATOM 925 C C . ILE A 1 119 ? 16.602 9.731 -25.531 1.00 83.00 119 ILE A C 1
ATOM 927 O O . ILE A 1 119 ? 16.096 9.173 -26.499 1.00 83.00 119 ILE A O 1
ATOM 931 N N . SER A 1 120 ? 17.820 9.445 -25.076 1.00 91.38 120 SER A N 1
ATOM 932 C CA . SER A 1 120 ? 18.561 8.238 -25.440 1.00 91.38 120 SER A CA 1
ATOM 933 C C . SER A 1 120 ? 18.855 7.495 -24.146 1.00 91.38 120 SER A C 1
ATOM 935 O O . SER A 1 120 ? 19.569 8.022 -23.292 1.00 91.38 120 SER A O 1
ATOM 937 N N . THR A 1 121 ? 18.257 6.323 -23.950 1.00 94.56 121 THR A N 1
ATOM 938 C CA . THR A 1 121 ? 18.444 5.532 -22.724 1.00 94.56 121 THR A CA 1
ATOM 939 C C . THR A 1 121 ? 18.264 4.049 -23.007 1.00 94.56 121 THR A C 1
ATOM 941 O O . THR A 1 121 ? 17.366 3.655 -23.750 1.00 94.56 121 THR A O 1
ATOM 944 N N . ARG A 1 122 ? 19.091 3.223 -22.378 1.00 96.44 122 ARG A N 1
ATOM 945 C CA . ARG A 1 122 ? 18.913 1.777 -22.326 1.00 96.44 122 ARG A CA 1
ATOM 946 C C . ARG A 1 122 ? 18.070 1.422 -21.117 1.00 96.44 122 ARG A C 1
ATOM 948 O O . ARG A 1 122 ? 18.409 1.817 -20.003 1.00 96.44 122 ARG A O 1
ATOM 955 N N . LEU A 1 123 ? 17.000 0.669 -21.335 1.00 96.69 123 LEU A N 1
ATOM 956 C CA . LEU A 1 123 ? 16.164 0.087 -20.296 1.00 96.69 123 LEU A CA 1
ATOM 957 C C . LEU A 1 123 ? 16.515 -1.386 -20.128 1.00 96.69 123 LEU A C 1
ATOM 959 O O . LEU A 1 123 ? 16.330 -2.177 -21.050 1.00 96.69 123 LEU A O 1
ATOM 963 N N . ARG A 1 124 ? 16.910 -1.767 -18.917 1.00 97.38 124 ARG A N 1
ATOM 964 C CA . ARG A 1 124 ? 16.938 -3.163 -18.480 1.00 97.38 124 ARG A CA 1
ATOM 965 C C . ARG A 1 124 ? 15.874 -3.378 -17.424 1.00 97.38 124 ARG A C 1
ATOM 967 O O . ARG A 1 124 ? 15.910 -2.754 -16.368 1.00 97.38 124 ARG A O 1
ATOM 974 N N . LEU A 1 125 ? 14.919 -4.248 -17.711 1.00 97.25 125 LEU A N 1
ATOM 975 C CA . LEU A 1 125 ? 13.872 -4.625 -16.780 1.00 97.25 125 LEU A CA 1
ATOM 976 C C . LEU A 1 125 ? 14.136 -6.027 -16.258 1.00 97.25 125 LEU A C 1
ATOM 978 O O . LEU A 1 125 ? 14.143 -6.997 -17.012 1.00 97.25 125 LEU A O 1
ATOM 982 N N . TYR A 1 126 ? 14.266 -6.128 -14.949 1.00 97.12 126 TYR A N 1
ATOM 983 C CA . TYR A 1 126 ? 14.409 -7.374 -14.229 1.00 97.12 126 TYR A CA 1
ATOM 984 C C . TYR A 1 126 ? 13.125 -7.678 -13.464 1.00 97.12 126 TYR A C 1
ATOM 986 O O . TYR A 1 126 ? 12.498 -6.781 -12.909 1.00 97.12 126 TYR A O 1
ATOM 994 N N . ARG A 1 127 ? 12.741 -8.946 -13.377 1.00 96.56 127 ARG A N 1
ATOM 995 C CA . ARG A 1 127 ? 11.795 -9.436 -12.377 1.00 96.56 127 ARG A CA 1
ATOM 996 C C . ARG A 1 127 ? 12.586 -9.746 -11.112 1.00 96.56 127 ARG A C 1
ATOM 998 O O . ARG A 1 127 ? 13.370 -10.696 -11.105 1.00 96.56 127 ARG A O 1
ATOM 1005 N N . ASP A 1 128 ? 12.363 -8.956 -10.066 1.00 93.81 128 ASP A N 1
ATOM 1006 C CA . ASP A 1 128 ? 12.968 -9.161 -8.749 1.00 93.81 128 ASP A CA 1
ATOM 1007 C C . ASP A 1 128 ? 12.296 -10.369 -8.093 1.00 93.81 128 ASP A C 1
ATOM 1009 O O . ASP A 1 128 ? 11.164 -10.285 -7.604 1.00 93.81 128 ASP A O 1
ATOM 1013 N N . VAL A 1 129 ? 12.970 -11.520 -8.116 1.00 92.19 129 VAL A N 1
ATOM 1014 C CA . VAL A 1 129 ? 12.423 -12.781 -7.591 1.00 92.19 129 VAL A CA 1
ATOM 1015 C C . VAL A 1 129 ? 12.221 -12.686 -6.078 1.00 92.19 129 VAL A C 1
ATOM 1017 O O . VAL A 1 129 ? 11.206 -13.159 -5.560 1.00 92.19 129 VAL A O 1
ATOM 1020 N N . GLY A 1 130 ? 13.133 -12.020 -5.364 1.00 87.31 130 GLY A N 1
ATOM 1021 C CA . GLY A 1 130 ? 13.039 -11.824 -3.918 1.00 87.31 130 GLY A CA 1
ATOM 1022 C C . GLY A 1 130 ? 11.896 -10.883 -3.534 1.00 87.31 130 GLY A C 1
ATOM 1023 O O . GLY A 1 130 ? 11.087 -11.197 -2.656 1.00 87.31 130 GLY A O 1
ATOM 1024 N N . GLY A 1 131 ? 11.785 -9.740 -4.210 1.00 86.38 131 GLY A N 1
ATOM 1025 C CA . GLY A 1 131 ? 10.687 -8.783 -4.091 1.00 86.38 131 GLY A CA 1
ATOM 1026 C C . GLY A 1 131 ? 9.336 -9.415 -4.409 1.00 86.38 131 GLY A C 1
ATOM 1027 O O . GLY A 1 131 ? 8.400 -9.290 -3.616 1.00 86.38 131 GLY A O 1
ATOM 1028 N N . SER A 1 132 ? 9.263 -10.171 -5.503 1.00 90.50 132 SER A N 1
ATOM 1029 C CA . SER A 1 132 ? 8.061 -10.894 -5.924 1.00 90.50 132 SER A CA 1
ATOM 1030 C C . SER A 1 132 ? 7.655 -11.961 -4.915 1.00 90.50 132 SER A C 1
ATOM 1032 O O . SER A 1 132 ? 6.493 -12.017 -4.526 1.00 90.50 132 SER A O 1
ATOM 1034 N N . ARG A 1 133 ? 8.601 -12.756 -4.394 1.00 86.12 133 ARG A N 1
ATOM 1035 C CA . ARG A 1 133 ? 8.320 -13.753 -3.349 1.00 86.12 133 ARG A CA 1
ATOM 1036 C C . ARG A 1 133 ? 7.818 -13.096 -2.065 1.00 86.12 133 ARG A C 1
ATOM 1038 O O . ARG A 1 133 ? 6.845 -13.565 -1.481 1.00 86.12 133 ARG A O 1
ATOM 1045 N N . ARG A 1 134 ? 8.430 -11.984 -1.638 1.00 80.31 134 ARG A N 1
ATOM 1046 C CA . ARG A 1 134 ? 7.964 -11.207 -0.474 1.00 80.31 134 ARG A CA 1
ATOM 1047 C C . ARG A 1 134 ? 6.545 -10.680 -0.679 1.00 80.31 134 ARG A C 1
ATOM 1049 O O . ARG A 1 134 ? 5.739 -10.754 0.247 1.00 80.31 134 ARG A O 1
ATOM 1056 N N . ARG A 1 135 ? 6.240 -10.157 -1.869 1.00 80.38 135 ARG A N 1
ATOM 1057 C CA . ARG A 1 135 ? 4.915 -9.629 -2.218 1.00 80.38 135 ARG A CA 1
ATOM 1058 C C . ARG A 1 135 ? 3.872 -10.739 -2.307 1.00 80.38 135 ARG A C 1
ATOM 1060 O O . ARG A 1 135 ? 2.799 -10.586 -1.732 1.00 80.38 135 ARG A O 1
ATOM 1067 N N . LEU A 1 136 ? 4.204 -11.857 -2.950 1.00 83.00 136 LEU A N 1
ATOM 1068 C CA . LEU A 1 136 ? 3.354 -13.039 -3.014 1.00 83.00 136 LEU A CA 1
ATOM 1069 C C . LEU A 1 136 ? 3.086 -13.585 -1.614 1.00 83.00 136 LEU A C 1
ATOM 1071 O O . LEU A 1 136 ? 1.929 -13.761 -1.279 1.00 83.00 136 LEU A O 1
ATOM 1075 N N . GLY A 1 137 ? 4.114 -13.740 -0.775 1.00 75.88 137 GLY A N 1
ATOM 1076 C CA . GLY A 1 137 ? 3.968 -14.175 0.616 1.00 75.88 137 GLY A CA 1
ATOM 1077 C C . GLY A 1 137 ? 3.091 -13.241 1.454 1.00 75.88 137 GLY A C 1
ATOM 1078 O O . GLY A 1 137 ? 2.298 -13.703 2.266 1.00 75.88 137 GLY A O 1
ATOM 1079 N N . ALA A 1 138 ? 3.189 -11.925 1.239 1.00 70.69 138 ALA A N 1
ATOM 1080 C CA . ALA A 1 138 ? 2.309 -10.956 1.891 1.00 70.69 138 ALA A CA 1
ATOM 1081 C C . ALA A 1 138 ? 0.859 -11.021 1.376 1.00 70.69 138 ALA A C 1
ATOM 1083 O O . ALA A 1 138 ? -0.066 -10.764 2.139 1.00 70.69 138 ALA A O 1
ATOM 1084 N N . ALA A 1 139 ? 0.654 -11.351 0.098 1.00 72.06 139 ALA A N 1
ATOM 1085 C CA . ALA A 1 139 ? -0.672 -11.515 -0.498 1.00 72.06 139 ALA A CA 1
ATOM 1086 C C . ALA A 1 139 ? -1.301 -12.889 -0.198 1.00 72.06 139 ALA A C 1
ATOM 1088 O O . ALA A 1 139 ? -2.523 -13.001 -0.151 1.00 72.06 139 ALA A O 1
ATOM 1089 N N . SER A 1 140 ? -0.480 -13.926 -0.015 1.00 69.38 140 SER A N 1
ATOM 1090 C CA . SER A 1 140 ? -0.884 -15.319 0.193 1.00 69.38 140 SER A CA 1
ATOM 1091 C C . SER A 1 140 ? -1.077 -15.694 1.659 1.00 69.38 140 SER A C 1
ATOM 1093 O O . SER A 1 140 ? -1.439 -16.833 1.932 1.00 69.38 140 SER A O 1
ATOM 1095 N N . ASP A 1 141 ? -0.868 -14.763 2.591 1.00 66.50 141 ASP A N 1
ATOM 1096 C CA . ASP A 1 141 ? -1.278 -14.904 3.992 1.00 66.50 141 ASP A CA 1
ATOM 1097 C C . ASP A 1 141 ? -2.513 -14.023 4.295 1.00 66.50 141 ASP A C 1
ATOM 1099 O O . ASP A 1 141 ? -2.441 -13.119 5.137 1.00 66.50 141 ASP A O 1
ATOM 1103 N N . PRO A 1 142 ? -3.659 -14.206 3.589 1.00 62.22 142 PRO A N 1
ATOM 1104 C CA . PRO A 1 142 ? -4.905 -13.562 3.966 1.00 62.22 142 PRO A CA 1
ATOM 1105 C C . PRO A 1 142 ? -5.413 -14.237 5.241 1.00 62.22 142 PRO A C 1
ATOM 1107 O O . PRO A 1 142 ? -6.185 -15.191 5.215 1.00 62.22 142 PRO A O 1
ATOM 1110 N N . GLY A 1 143 ? -4.932 -13.758 6.379 1.00 71.88 143 GLY A N 1
ATOM 1111 C CA . GLY A 1 143 ? -5.341 -14.231 7.690 1.00 71.88 143 GLY A CA 1
ATOM 1112 C C . GLY A 1 143 ? -5.931 -13.108 8.521 1.00 71.88 143 GLY A C 1
ATOM 1113 O O . GLY A 1 143 ? -5.566 -11.940 8.364 1.00 71.88 143 GLY A O 1
ATOM 1114 N N . TRP A 1 144 ? -6.806 -13.483 9.445 1.00 80.31 144 TRP A N 1
ATOM 1115 C CA . TRP A 1 144 ? -7.096 -12.666 10.611 1.00 80.31 144 TRP A CA 1
ATOM 1116 C C . TRP A 1 144 ? -6.381 -13.271 11.813 1.00 80.31 144 TRP A C 1
ATOM 1118 O O . TRP A 1 144 ? -6.459 -14.474 12.054 1.00 80.31 144 TRP A O 1
ATOM 1128 N N . GLU A 1 145 ? -5.668 -12.438 12.552 1.00 82.19 145 GLU A N 1
ATOM 1129 C CA . GLU A 1 145 ? -5.200 -12.748 13.891 1.00 82.19 145 GLU A CA 1
ATOM 1130 C C . GLU A 1 145 ? -6.294 -12.335 14.874 1.00 82.19 145 GLU A C 1
ATOM 1132 O O . GLU A 1 145 ? -6.691 -11.167 14.904 1.00 82.19 145 GLU A O 1
ATOM 1137 N N . LEU A 1 146 ? -6.791 -13.299 15.650 1.00 87.00 146 LEU A N 1
ATOM 1138 C CA . LEU A 1 146 ? -7.684 -13.041 16.773 1.00 87.00 146 LEU A CA 1
ATOM 1139 C C . LEU A 1 146 ? -6.854 -12.964 18.052 1.00 87.00 146 LEU A C 1
ATOM 1141 O O . LEU A 1 146 ? -6.033 -13.843 18.313 1.00 87.00 146 LEU A O 1
ATOM 1145 N N . GLY A 1 147 ? -7.074 -11.921 18.843 1.00 87.19 147 GLY A N 1
ATOM 1146 C CA . GLY A 1 147 ? -6.323 -11.670 20.065 1.00 87.19 147 GLY A CA 1
ATOM 1147 C C . GLY A 1 147 ? -7.194 -11.101 21.172 1.00 87.19 147 GLY A C 1
ATOM 1148 O O . GLY A 1 147 ? -8.335 -10.699 20.954 1.00 87.19 147 GLY A O 1
ATOM 1149 N N . VAL A 1 148 ? -6.636 -11.067 22.378 1.00 87.75 148 VAL A N 1
ATOM 1150 C CA . VAL A 1 148 ? -7.223 -10.357 23.514 1.00 87.75 148 VAL A CA 1
ATOM 1151 C C . VAL A 1 148 ? -6.260 -9.254 23.920 1.00 87.75 148 VAL A C 1
ATOM 1153 O O . VAL A 1 148 ? -5.070 -9.494 24.110 1.00 87.75 148 VAL A O 1
ATOM 1156 N N . GLU A 1 149 ? -6.786 -8.045 24.040 1.00 87.56 149 GLU A N 1
ATOM 1157 C CA . GLU A 1 149 ? -6.090 -6.870 24.541 1.00 87.56 149 GLU A CA 1
ATOM 1158 C C . GLU A 1 149 ? -6.604 -6.502 25.917 1.00 87.56 149 GLU A C 1
ATOM 1160 O O . GLU A 1 149 ? -7.800 -6.593 26.186 1.00 87.56 149 GLU A O 1
ATOM 1165 N N . LEU A 1 150 ? -5.687 -6.051 26.763 1.00 88.31 150 LEU A N 1
ATOM 1166 C CA . LEU A 1 150 ? -5.984 -5.442 28.047 1.00 88.31 150 LEU A CA 1
ATOM 1167 C C . LEU A 1 150 ? -5.234 -4.115 28.096 1.00 88.31 150 LEU A C 1
ATOM 1169 O O . LEU A 1 150 ? -4.036 -4.077 27.812 1.00 88.31 150 LEU A O 1
ATOM 1173 N N . ALA A 1 151 ? -5.927 -3.041 28.452 1.00 85.25 151 ALA A N 1
ATOM 1174 C CA . ALA A 1 151 ? -5.333 -1.722 28.579 1.00 85.25 151 ALA A CA 1
ATOM 1175 C C . ALA A 1 151 ? -5.829 -1.010 29.840 1.00 85.25 151 ALA A C 1
ATOM 1177 O O . ALA A 1 151 ? -6.947 -1.214 30.313 1.00 85.25 151 ALA A O 1
ATOM 1178 N N . GLY A 1 152 ? -4.944 -0.183 30.392 1.00 86.75 152 GLY A N 1
ATOM 1179 C CA . GLY A 1 152 ? -5.264 0.804 31.412 1.00 86.75 152 GLY A CA 1
ATOM 1180 C C . GLY A 1 152 ? -5.126 2.185 30.793 1.00 86.75 152 GLY A C 1
ATOM 1181 O O . GLY A 1 152 ? -4.138 2.466 30.115 1.00 86.75 152 GLY A O 1
ATOM 1182 N N . THR A 1 153 ? -6.125 3.023 31.004 1.00 79.25 153 THR A N 1
ATOM 1183 C CA . THR A 1 153 ? -6.269 4.308 30.337 1.00 79.25 153 THR A CA 1
ATOM 1184 C C . THR A 1 153 ? -6.523 5.393 31.389 1.00 79.25 153 THR A C 1
ATOM 1186 O O . THR A 1 153 ? -7.131 5.158 32.438 1.00 79.25 153 THR A O 1
ATOM 1189 N N . TRP A 1 154 ? -5.968 6.581 31.146 1.00 81.50 154 TRP A N 1
ATOM 1190 C CA . TRP A 1 154 ? -6.177 7.779 31.954 1.00 81.50 154 TRP A CA 1
ATOM 1191 C C . TRP A 1 154 ? -6.698 8.877 31.044 1.00 81.50 154 TRP A C 1
ATOM 1193 O O . TRP A 1 154 ? -6.124 9.139 29.987 1.00 81.50 154 TRP A O 1
ATOM 1203 N N . HIS A 1 155 ? -7.761 9.547 31.466 1.00 75.12 155 HIS A N 1
ATOM 1204 C CA . HIS A 1 155 ? -8.414 10.582 30.674 1.00 75.12 155 HIS A CA 1
ATOM 1205 C C . HIS A 1 155 ? -8.604 11.861 31.495 1.00 75.12 155 HIS A C 1
ATOM 1207 O O . HIS A 1 155 ? -8.861 11.803 32.698 1.00 75.12 155 HIS A O 1
ATOM 1213 N N . SER A 1 156 ? -8.535 13.024 30.846 1.00 73.25 156 SER A N 1
ATOM 1214 C CA . SER A 1 156 ? -8.849 14.338 31.426 1.00 73.25 156 SER A CA 1
ATOM 1215 C C . SER A 1 156 ? -9.938 15.041 30.604 1.00 73.25 156 SER A C 1
ATOM 1217 O O . SER A 1 156 ? -10.065 14.797 29.407 1.00 73.25 156 SER A O 1
ATOM 1219 N N . GLY A 1 157 ? -10.758 15.885 31.243 1.00 61.38 157 GLY A N 1
ATOM 1220 C CA . GLY A 1 157 ? -11.712 16.753 30.534 1.00 61.38 157 GLY A CA 1
ATOM 1221 C C . GLY A 1 157 ? -12.937 16.056 29.925 1.00 61.38 157 GLY A C 1
ATOM 1222 O O . GLY A 1 157 ? -13.247 16.274 28.758 1.00 61.38 157 GLY A O 1
ATOM 1223 N N . PHE A 1 158 ? -13.658 15.239 30.702 1.00 61.34 158 PHE A N 1
ATOM 1224 C CA . PHE A 1 158 ? -14.886 14.579 30.238 1.00 61.34 158 PHE A CA 1
ATOM 1225 C C . PHE A 1 158 ? -16.144 15.382 30.605 1.00 61.34 158 PHE A C 1
ATOM 1227 O O . PHE A 1 158 ? -16.292 15.812 31.749 1.00 61.34 158 PHE A O 1
ATOM 1234 N N . VAL A 1 159 ? -17.089 15.505 29.669 1.00 56.34 159 VAL A N 1
ATOM 1235 C CA . VAL A 1 159 ? -18.464 15.945 29.953 1.00 56.34 159 VAL A CA 1
ATOM 1236 C C . VAL A 1 159 ? -19.381 14.743 29.707 1.00 56.34 159 VAL A C 1
ATOM 1238 O O . VAL A 1 159 ? -19.656 14.387 28.565 1.00 56.34 159 VAL A O 1
ATOM 1241 N N . GLN A 1 160 ? -19.792 14.051 30.780 1.00 54.28 160 GLN A N 1
ATOM 1242 C CA . GLN A 1 160 ? -20.544 12.781 30.692 1.00 54.28 160 GLN A CA 1
ATOM 1243 C C . GLN A 1 160 ? -21.986 12.949 30.210 1.00 54.28 160 GLN A C 1
ATOM 1245 O O . GLN A 1 160 ? -22.653 11.974 29.862 1.00 54.28 160 GLN A O 1
ATOM 1250 N N . THR A 1 161 ? -22.480 14.178 30.175 1.00 54.72 161 THR A N 1
ATOM 1251 C CA . THR A 1 161 ? -23.882 14.475 29.929 1.00 54.72 161 THR A CA 1
ATOM 1252 C C . THR A 1 161 ? -24.004 15.705 29.038 1.00 54.72 161 THR A C 1
ATOM 1254 O O . THR A 1 161 ? -23.135 16.563 28.995 1.00 54.72 161 THR A O 1
ATOM 1257 N N . SER A 1 162 ? -25.128 15.844 28.344 1.00 52.53 162 SER A N 1
ATOM 1258 C CA . SER A 1 162 ? -25.522 17.121 27.734 1.00 52.53 162 SER A CA 1
ATOM 1259 C C . SER A 1 162 ? -25.896 18.185 28.781 1.00 52.53 162 SER A C 1
ATOM 1261 O O . SER A 1 162 ? -26.401 19.246 28.424 1.00 52.53 162 SER A O 1
ATOM 1263 N N . VAL A 1 163 ? -25.715 17.890 30.072 1.00 51.25 163 VAL A N 1
ATOM 1264 C CA . VAL A 1 163 ? -25.998 18.795 31.180 1.00 51.25 163 VAL A CA 1
ATOM 1265 C C . VAL A 1 163 ? -24.710 19.544 31.476 1.00 51.25 163 VAL A C 1
ATOM 1267 O O . VAL A 1 163 ? -23.665 18.926 31.676 1.00 51.25 163 VAL A O 1
ATOM 1270 N N . ALA A 1 164 ? -24.783 20.875 31.471 1.00 54.59 164 ALA A N 1
ATOM 1271 C CA . ALA A 1 164 ? -23.643 21.712 31.807 1.00 54.59 164 ALA A CA 1
ATOM 1272 C C . ALA A 1 164 ? -23.049 21.261 33.157 1.00 54.59 164 ALA A C 1
ATOM 1274 O O . ALA A 1 164 ? -23.817 21.034 34.100 1.00 54.59 164 ALA A O 1
ATOM 1275 N N . PRO A 1 165 ? -21.717 21.098 33.261 1.00 56.03 165 PRO A N 1
ATOM 1276 C CA . PRO A 1 165 ? -21.084 20.775 34.532 1.00 56.03 165 PRO A CA 1
ATOM 1277 C C . PRO A 1 165 ? -21.492 21.816 35.578 1.00 56.03 165 PRO A C 1
ATOM 1279 O O . PRO A 1 165 ? -21.614 23.005 35.269 1.00 56.03 165 PRO A O 1
ATOM 1282 N N . ALA A 1 166 ? -21.737 21.371 36.811 1.00 57.00 166 ALA A N 1
ATOM 1283 C CA . ALA A 1 166 ? -22.029 22.291 37.901 1.00 57.00 166 ALA A CA 1
ATOM 1284 C C . ALA A 1 166 ? -20.856 23.273 38.054 1.00 57.00 166 ALA A C 1
ATOM 1286 O O . ALA A 1 166 ? -19.693 22.890 37.917 1.00 57.00 166 ALA A O 1
ATOM 1287 N N . ILE A 1 167 ? -21.141 24.545 38.336 1.00 52.16 167 ILE A N 1
ATOM 1288 C CA . ILE A 1 167 ? -20.093 25.544 38.582 1.00 52.16 167 ILE A CA 1
ATOM 1289 C C . ILE A 1 167 ? -19.245 25.047 39.766 1.00 52.16 167 ILE A C 1
ATOM 1291 O O . ILE A 1 167 ? -19.759 24.895 40.871 1.00 52.16 167 ILE A O 1
ATOM 1295 N N . GLY A 1 168 ? -17.967 24.738 39.516 1.00 56.84 168 GLY A N 1
ATOM 1296 C CA . GLY A 1 168 ? -17.043 24.160 40.504 1.00 56.84 168 GLY A CA 1
ATOM 1297 C C . GLY A 1 168 ? -16.840 22.640 40.424 1.00 56.84 168 GLY A C 1
ATOM 1298 O O . GLY A 1 168 ? -15.973 22.118 41.121 1.00 56.84 168 GLY A O 1
ATOM 1299 N N . SER A 1 169 ? -17.564 21.913 39.562 1.00 55.84 169 SER A N 1
ATOM 1300 C CA . SER A 1 169 ? -17.197 20.535 39.228 1.00 55.84 169 SER A CA 1
ATOM 1301 C C . SER A 1 169 ? -16.056 20.568 38.215 1.00 55.84 169 SER A C 1
ATOM 1303 O O . SER A 1 169 ? -16.291 20.679 37.013 1.00 55.84 169 SER A O 1
ATOM 1305 N N . GLU A 1 170 ? -14.815 20.493 38.684 1.00 57.09 170 GLU A N 1
ATOM 1306 C CA . GLU A 1 170 ? -13.707 20.112 37.813 1.00 57.09 170 GLU A CA 1
ATOM 1307 C C . GLU A 1 170 ? -13.844 18.616 37.507 1.00 57.09 170 GLU A C 1
ATOM 1309 O O . GLU A 1 170 ? -13.718 17.794 38.425 1.00 57.09 170 GLU A O 1
ATOM 1314 N N . PRO A 1 171 ? -14.083 18.205 36.247 1.00 60.09 171 PRO A N 1
ATOM 1315 C CA . PRO A 1 171 ? -13.874 16.823 35.856 1.00 60.09 171 PRO A CA 1
ATOM 1316 C C . PRO A 1 171 ? -12.361 16.567 35.887 1.00 60.09 171 PRO A C 1
ATOM 1318 O O . PRO A 1 171 ? -11.682 16.616 34.864 1.00 60.09 171 PRO A O 1
ATOM 1321 N N . SER A 1 172 ? -11.838 16.319 37.090 1.00 62.28 172 SER A N 1
ATOM 1322 C CA . SER A 1 172 ? -10.417 16.178 37.460 1.00 62.28 172 SER A CA 1
ATOM 1323 C C . SER A 1 172 ? -9.742 14.921 36.889 1.00 62.28 172 SER A C 1
ATOM 1325 O O . SER A 1 172 ? -8.739 14.430 37.401 1.00 62.28 172 SER A O 1
ATOM 1327 N N . GLY A 1 173 ? -10.276 14.416 35.782 1.00 71.25 173 GLY A N 1
ATOM 1328 C CA . GLY A 1 173 ? -9.853 13.200 35.129 1.00 71.25 173 GLY A CA 1
ATOM 1329 C C . GLY A 1 173 ? -10.416 11.943 35.778 1.00 71.25 173 GLY A C 1
ATOM 1330 O O . GLY A 1 173 ? -11.145 11.962 36.771 1.00 71.25 173 GLY A O 1
ATOM 1331 N N . GLY A 1 174 ? -10.104 10.824 35.151 1.00 81.44 174 GLY A N 1
ATOM 1332 C CA . GLY A 1 174 ? -10.470 9.507 35.627 1.00 81.44 174 GLY A CA 1
ATOM 1333 C C . GLY A 1 174 ? -9.611 8.447 34.968 1.00 81.44 174 GLY A C 1
ATOM 1334 O O . GLY A 1 174 ? -8.696 8.746 34.194 1.00 81.44 174 GLY A O 1
ATOM 1335 N N . ALA A 1 175 ? -9.892 7.214 35.347 1.00 85.69 175 ALA A N 1
ATOM 1336 C CA . ALA A 1 175 ? -9.175 6.052 34.874 1.00 85.69 175 ALA A CA 1
ATOM 1337 C C . ALA A 1 175 ? -10.171 4.997 34.420 1.00 85.69 175 ALA A C 1
ATOM 1339 O O . ALA A 1 175 ? -11.225 4.807 35.043 1.00 85.69 175 ALA A O 1
ATOM 1340 N N . ASP A 1 176 ? -9.793 4.269 33.387 1.00 86.44 176 ASP A N 1
ATOM 1341 C CA . ASP A 1 176 ? -10.517 3.114 32.904 1.00 86.44 176 ASP A CA 1
ATOM 1342 C C . ASP A 1 176 ? -9.593 1.920 32.691 1.00 86.44 176 ASP A C 1
ATOM 1344 O O . ASP A 1 176 ? -8.406 2.037 32.384 1.00 86.44 176 ASP A O 1
ATOM 1348 N N . ILE A 1 177 ? -10.169 0.747 32.921 1.00 90.00 177 ILE A N 1
ATOM 1349 C CA . ILE A 1 177 ? -9.575 -0.533 32.559 1.00 90.00 177 ILE A CA 1
ATOM 1350 C C . ILE A 1 177 ? -10.444 -1.091 31.449 1.00 90.00 177 ILE A C 1
ATOM 1352 O O . ILE A 1 177 ? -11.661 -1.212 31.618 1.00 90.00 177 ILE A O 1
ATOM 1356 N N . GLU A 1 178 ? -9.819 -1.444 30.336 1.00 92.12 178 GLU A N 1
ATOM 1357 C CA . GLU A 1 178 ? -10.508 -1.988 29.181 1.00 92.12 178 GLU A CA 1
ATOM 1358 C C . GLU A 1 178 ? -9.920 -3.322 28.738 1.00 92.12 178 GLU A C 1
ATOM 1360 O O . GLU A 1 178 ? -8.716 -3.570 28.814 1.00 92.12 178 GLU A O 1
ATOM 1365 N N . GLY A 1 179 ? -10.811 -4.200 28.294 1.00 92.88 179 GLY A N 1
ATOM 1366 C CA . GLY A 1 179 ? -10.482 -5.460 27.659 1.00 92.88 179 GLY A CA 1
ATOM 1367 C C . GLY A 1 179 ? -11.148 -5.527 26.298 1.00 92.88 179 GLY A C 1
ATOM 1368 O O . GLY A 1 179 ? -12.294 -5.107 26.149 1.00 92.88 179 GLY A O 1
ATOM 1369 N N . CYS A 1 180 ? -10.446 -6.053 25.306 1.00 92.75 180 CYS A N 1
ATOM 1370 C CA . CYS A 1 180 ? -10.942 -6.093 23.945 1.00 92.75 180 CYS A CA 1
ATOM 1371 C C . CYS A 1 180 ? -10.603 -7.410 23.245 1.00 92.75 180 CYS A C 1
ATOM 1373 O O . CYS A 1 180 ? -9.444 -7.816 23.191 1.00 92.75 180 CYS A O 1
ATOM 1375 N N . LEU A 1 181 ? -11.610 -8.046 22.644 1.00 93.88 181 LEU A N 1
ATOM 1376 C CA . LEU A 1 181 ? -11.402 -9.083 21.639 1.00 93.88 181 LEU A CA 1
ATOM 1377 C C . LEU A 1 181 ? -11.054 -8.411 20.310 1.00 93.88 181 LEU A C 1
ATOM 1379 O O . LEU A 1 181 ? -11.909 -7.761 19.699 1.00 93.88 181 LEU A O 1
ATOM 1383 N N . THR A 1 182 ? -9.817 -8.568 19.853 1.00 90.69 182 THR A N 1
ATOM 1384 C CA . THR A 1 182 ? -9.351 -7.968 18.605 1.00 90.69 182 THR A CA 1
ATOM 1385 C C . THR A 1 182 ? -9.311 -8.946 17.450 1.00 90.69 182 THR A C 1
ATOM 1387 O O . THR A 1 182 ? -9.005 -10.124 17.609 1.00 90.69 182 THR A O 1
ATOM 1390 N N . ALA A 1 183 ? -9.594 -8.420 16.263 1.00 88.75 183 ALA A N 1
ATOM 1391 C CA . ALA A 1 183 ? -9.288 -9.046 14.990 1.00 88.75 183 ALA A CA 1
ATOM 1392 C C . ALA A 1 183 ? -8.390 -8.112 14.184 1.00 88.75 183 ALA A C 1
ATOM 1394 O O . ALA A 1 183 ? -8.713 -6.941 13.973 1.00 88.75 183 ALA A O 1
ATOM 1395 N N . ARG A 1 184 ? -7.256 -8.625 13.719 1.00 80.50 184 ARG A N 1
ATOM 1396 C CA . ARG A 1 184 ? -6.304 -7.877 12.896 1.00 80.50 184 ARG A CA 1
ATOM 1397 C C . ARG A 1 184 ? -5.986 -8.620 11.622 1.00 80.50 184 ARG A C 1
ATOM 1399 O O . ARG A 1 184 ? -5.923 -9.841 11.624 1.00 80.50 184 ARG A O 1
ATOM 1406 N N . SER A 1 185 ? -5.720 -7.889 10.547 1.00 79.06 185 SER A N 1
ATOM 1407 C CA . SER A 1 185 ? -5.128 -8.513 9.368 1.00 79.06 185 SER A CA 1
ATOM 1408 C C . SER A 1 185 ? -3.749 -9.081 9.720 1.00 79.06 185 SER A C 1
ATOM 1410 O O . SER A 1 185 ? -2.908 -8.370 10.257 1.00 79.06 185 SER A O 1
ATOM 1412 N N . ARG A 1 186 ? -3.500 -10.345 9.371 1.00 72.75 186 ARG A N 1
ATOM 1413 C CA . ARG A 1 186 ? -2.199 -11.023 9.506 1.00 72.75 186 ARG A CA 1
ATOM 1414 C C . ARG A 1 186 ? -1.152 -10.510 8.506 1.00 72.75 186 ARG A C 1
ATOM 1416 O O . ARG A 1 186 ? 0.008 -10.913 8.541 1.00 72.75 186 ARG A O 1
ATOM 1423 N N . SER A 1 187 ? -1.552 -9.595 7.620 1.00 68.00 187 SER A N 1
ATOM 1424 C CA . SER A 1 187 ? -0.640 -8.856 6.752 1.00 68.00 187 SER A CA 1
ATOM 1425 C C . SER A 1 187 ? 0.513 -8.272 7.566 1.00 68.00 187 SER A C 1
ATOM 1427 O O . SER A 1 187 ? 0.302 -7.665 8.612 1.00 68.00 187 SER A O 1
ATOM 1429 N N . ARG A 1 188 ? 1.736 -8.353 7.029 1.00 61.09 188 ARG A N 1
ATOM 1430 C CA . ARG A 1 188 ? 2.924 -7.706 7.621 1.00 61.09 188 ARG A CA 1
ATOM 1431 C C . ARG A 1 188 ? 2.771 -6.191 7.798 1.00 61.09 188 ARG A C 1
ATOM 1433 O O . ARG A 1 188 ? 3.546 -5.576 8.517 1.00 61.09 188 ARG A O 1
ATOM 1440 N N . VAL A 1 189 ? 1.815 -5.591 7.090 1.00 61.75 189 VAL A N 1
ATOM 1441 C CA . VAL A 1 189 ? 1.374 -4.212 7.296 1.00 61.75 189 VAL A CA 1
ATOM 1442 C C . VAL A 1 189 ? -0.137 -4.266 7.531 1.00 61.75 189 VAL A C 1
ATOM 1444 O O . VAL A 1 189 ? -0.899 -4.200 6.555 1.00 61.75 189 VAL A O 1
ATOM 1447 N N . PRO A 1 190 ? -0.595 -4.472 8.778 1.00 65.00 190 PRO A N 1
ATOM 1448 C CA . PRO A 1 190 ? -2.016 -4.517 9.080 1.00 65.00 190 PRO A CA 1
ATOM 1449 C C . PRO A 1 190 ? -2.604 -3.123 8.852 1.00 65.00 190 PRO A C 1
ATOM 1451 O O . PRO A 1 190 ? -2.407 -2.193 9.626 1.00 65.00 190 PRO A O 1
ATOM 1454 N N . ARG A 1 191 ? -3.319 -2.949 7.738 1.00 73.38 191 ARG A N 1
ATOM 1455 C CA . ARG A 1 191 ? -4.016 -1.683 7.435 1.00 73.38 191 ARG A CA 1
ATOM 1456 C C . ARG A 1 191 ? -5.312 -1.539 8.213 1.00 73.38 191 ARG A C 1
ATOM 1458 O O . ARG A 1 191 ? -5.820 -0.436 8.379 1.00 73.38 191 ARG A O 1
ATOM 1465 N N . PHE A 1 192 ? -5.844 -2.668 8.654 1.00 81.44 192 PHE A N 1
ATOM 1466 C CA . PHE A 1 192 ? -7.108 -2.745 9.340 1.00 81.44 192 PHE A CA 1
ATOM 1467 C C . PHE A 1 192 ? -6.971 -3.669 10.543 1.00 81.44 192 PHE A C 1
ATOM 1469 O O . PHE A 1 192 ? -6.535 -4.821 10.428 1.00 81.44 192 PHE A O 1
ATOM 1476 N N . GLY A 1 193 ? -7.359 -3.136 11.690 1.00 85.75 193 GLY A N 1
ATOM 1477 C CA . GLY A 1 193 ? -7.628 -3.885 12.901 1.00 85.75 193 GLY A CA 1
ATOM 1478 C C . GLY A 1 193 ? -8.981 -3.466 13.452 1.00 85.75 193 GLY A C 1
ATOM 1479 O O . GLY A 1 193 ? -9.532 -2.430 13.083 1.00 85.75 193 GLY A O 1
ATOM 1480 N N . MET A 1 194 ? -9.531 -4.274 14.338 1.00 90.94 194 MET A N 1
ATOM 1481 C CA . MET A 1 194 ? -10.802 -3.978 14.970 1.00 90.94 194 MET A CA 1
ATOM 1482 C C . MET A 1 194 ? -10.816 -4.548 16.377 1.00 90.94 194 MET A C 1
ATOM 1484 O O . MET A 1 194 ? -10.463 -5.708 16.579 1.00 90.94 194 MET A O 1
ATOM 1488 N N . CYS A 1 195 ? -11.282 -3.748 17.329 1.00 91.62 195 CYS A N 1
ATOM 1489 C CA . CYS A 1 195 ? -11.885 -4.272 18.538 1.00 91.62 195 CYS A CA 1
ATOM 1490 C C . CYS A 1 195 ? -13.298 -4.754 18.207 1.00 91.62 195 CYS A C 1
ATOM 1492 O O . CYS A 1 195 ? -14.190 -3.932 17.983 1.00 91.62 195 CYS A O 1
ATOM 1494 N N . ILE A 1 196 ? -13.492 -6.070 18.108 1.00 93.50 196 ILE A N 1
ATOM 1495 C CA . ILE A 1 196 ? -14.802 -6.659 17.803 1.00 93.50 196 ILE A CA 1
ATOM 1496 C C . ILE A 1 196 ? -15.738 -6.424 18.984 1.00 93.50 196 ILE A C 1
ATOM 1498 O O . ILE A 1 196 ? -16.863 -5.966 18.806 1.00 93.50 196 ILE A O 1
ATOM 1502 N N . LEU A 1 197 ? -15.245 -6.726 20.185 1.00 95.00 197 LEU A N 1
ATOM 1503 C CA . LEU A 1 197 ? -15.983 -6.581 21.428 1.00 95.00 197 LEU A CA 1
ATOM 1504 C C . LEU A 1 197 ? -15.045 -6.070 22.515 1.00 95.00 197 LEU A C 1
ATOM 1506 O O . LEU A 1 197 ? -14.187 -6.801 23.008 1.00 95.00 197 LEU A O 1
ATOM 1510 N N . GLY A 1 198 ? -15.228 -4.805 22.859 1.00 92.69 198 GLY A N 1
ATOM 1511 C CA . GLY A 1 198 ? -14.564 -4.113 23.945 1.00 92.69 198 GLY A CA 1
ATOM 1512 C C . GLY A 1 198 ? -15.487 -3.978 25.145 1.00 92.69 198 GLY A C 1
ATOM 1513 O O . GLY A 1 198 ? -16.681 -3.712 25.001 1.00 92.69 198 GLY A O 1
ATOM 1514 N N . VAL A 1 199 ? -14.921 -4.139 26.333 1.00 93.06 199 VAL A N 1
ATOM 1515 C CA . VAL A 1 199 ? -15.562 -3.838 27.609 1.00 93.06 199 VAL A CA 1
ATOM 1516 C C . VAL A 1 199 ? -14.639 -2.894 28.364 1.00 93.06 199 VAL A C 1
ATOM 1518 O O . VAL A 1 199 ? -13.470 -3.214 28.552 1.00 93.06 199 VAL A O 1
ATOM 1521 N N . SER A 1 200 ? -15.142 -1.736 28.790 1.00 90.75 200 SER A N 1
ATOM 1522 C CA . SER A 1 200 ? -14.371 -0.777 29.591 1.00 90.75 200 SER A CA 1
ATOM 1523 C C . SER A 1 200 ? -15.125 -0.425 30.864 1.00 90.75 200 SER A C 1
ATOM 1525 O O . SER A 1 200 ? -16.312 -0.106 30.825 1.00 90.75 200 SER A O 1
ATOM 1527 N N . HIS A 1 201 ? -14.444 -0.505 32.003 1.00 90.31 201 HIS A N 1
ATOM 1528 C CA . HIS A 1 201 ? -14.949 0.003 33.270 1.00 90.31 201 HIS A CA 1
ATOM 1529 C C . HIS A 1 201 ? -14.269 1.335 33.573 1.00 90.31 201 HIS A C 1
ATOM 1531 O O . HIS A 1 201 ? -13.087 1.376 33.919 1.00 90.31 201 HIS A O 1
ATOM 1537 N N . GLN A 1 202 ? -15.042 2.410 33.485 1.00 86.50 202 GLN A N 1
ATOM 1538 C CA . GLN A 1 202 ? -14.586 3.774 33.685 1.00 86.50 202 GLN A CA 1
ATOM 1539 C C . GLN A 1 202 ? -14.956 4.273 35.079 1.00 86.50 202 GLN A C 1
ATOM 1541 O O . GLN A 1 202 ? -16.098 4.150 35.528 1.00 86.50 202 GLN A O 1
ATOM 1546 N N . SER A 1 203 ? -13.985 4.880 35.753 1.00 84.31 203 SER A N 1
ATOM 1547 C CA . SER A 1 203 ? -14.142 5.465 37.081 1.00 84.31 203 SER A CA 1
ATOM 1548 C C . SER A 1 203 ? -13.688 6.923 37.089 1.00 84.31 203 SER A C 1
ATOM 1550 O O . SER A 1 203 ? -12.636 7.270 36.552 1.00 84.31 203 SER A O 1
ATOM 1552 N N . GLN A 1 204 ? -14.481 7.786 37.716 1.00 80.00 204 GLN A N 1
ATOM 1553 C CA . GLN A 1 204 ? -14.176 9.203 37.877 1.00 80.00 204 GLN A CA 1
ATOM 1554 C C . GLN A 1 204 ? -14.598 9.650 39.281 1.00 80.00 204 GLN A C 1
ATOM 1556 O O . GLN A 1 204 ? -15.592 9.181 39.835 1.00 80.00 204 GLN A O 1
ATOM 1561 N N . ARG A 1 205 ? -13.828 10.556 39.893 1.00 77.81 205 ARG A N 1
ATOM 1562 C CA . ARG A 1 205 ? -14.170 11.085 41.221 1.00 77.81 205 ARG A CA 1
ATOM 1563 C C . ARG A 1 205 ? -15.459 11.904 41.147 1.00 77.81 205 ARG A C 1
ATOM 1565 O O . ARG A 1 205 ? -15.611 12.742 40.266 1.00 77.81 205 ARG A O 1
ATOM 1572 N N . GLY A 1 206 ? -16.370 11.665 42.089 1.00 74.62 206 GLY A N 1
ATOM 1573 C CA . GLY A 1 206 ? -17.629 12.411 42.198 1.00 74.62 206 GLY A CA 1
ATOM 1574 C C . GLY A 1 206 ? -18.717 12.012 41.196 1.00 74.62 206 GLY A C 1
ATOM 1575 O O . GLY A 1 206 ? -19.757 12.660 41.165 1.00 74.62 206 GLY A O 1
ATOM 1576 N N . THR A 1 207 ? -18.515 10.955 40.402 1.00 71.06 207 THR A N 1
ATOM 1577 C CA . THR A 1 207 ? -19.522 10.422 39.467 1.00 71.06 207 THR A CA 1
ATOM 1578 C C . THR A 1 207 ? -19.620 8.896 39.589 1.00 71.06 207 THR A C 1
ATOM 1580 O O . THR A 1 207 ? -18.642 8.252 39.982 1.00 71.06 207 THR A O 1
ATOM 1583 N N . PRO A 1 208 ? -20.787 8.289 39.305 1.00 76.19 208 PRO A N 1
ATOM 1584 C CA . PRO A 1 208 ? -20.916 6.835 39.245 1.00 76.19 208 PRO A CA 1
ATOM 1585 C C . PRO A 1 208 ? -19.982 6.228 38.195 1.00 76.19 208 PRO A C 1
ATOM 1587 O O . PRO A 1 208 ? -19.745 6.827 37.145 1.00 76.19 208 PRO A O 1
ATOM 1590 N N . SER A 1 209 ? -19.485 5.017 38.452 1.00 80.19 209 SER A N 1
ATOM 1591 C CA . SER A 1 209 ? -18.714 4.293 37.445 1.00 80.19 209 SER A CA 1
ATOM 1592 C C . SER A 1 209 ? -19.597 3.865 36.272 1.00 80.19 209 SER A C 1
ATOM 1594 O O . SER A 1 209 ? -20.769 3.500 36.424 1.00 80.19 209 SER A O 1
ATOM 1596 N N . LEU A 1 210 ? -19.012 3.900 35.078 1.00 81.69 210 LEU A N 1
ATOM 1597 C CA . LEU A 1 210 ? -19.675 3.525 33.838 1.00 81.69 210 LEU A CA 1
ATOM 1598 C C . LEU A 1 210 ? -19.054 2.244 33.296 1.00 81.69 210 LEU A C 1
ATOM 1600 O O . LEU A 1 210 ? -17.838 2.139 33.155 1.00 81.69 210 LEU A O 1
ATOM 1604 N N . LEU A 1 211 ? -19.911 1.278 32.972 1.00 87.12 211 LEU A N 1
ATOM 1605 C CA . LEU A 1 211 ? -19.531 0.106 32.197 1.00 87.12 211 LEU A CA 1
ATOM 1606 C C . LEU A 1 211 ? -19.898 0.344 30.735 1.00 87.12 211 LEU A C 1
ATOM 1608 O O . LEU A 1 211 ? -21.065 0.579 30.409 1.00 87.12 211 LEU A O 1
ATOM 1612 N N . TRP A 1 212 ? -18.898 0.256 29.875 1.00 86.81 212 TRP A N 1
ATOM 1613 C CA . TRP A 1 212 ? -19.004 0.410 28.437 1.00 86.81 212 TRP A CA 1
ATOM 1614 C C . TRP A 1 212 ? -18.907 -0.939 27.753 1.00 86.81 212 TRP A C 1
ATOM 1616 O O . TRP A 1 212 ? -18.032 -1.739 28.080 1.00 86.81 212 TRP A O 1
ATOM 1626 N N . VAL A 1 213 ? -19.753 -1.141 26.749 1.00 89.81 213 VAL A N 1
ATOM 1627 C CA . VAL A 1 213 ? -19.565 -2.171 25.725 1.00 89.81 213 VAL A CA 1
ATOM 1628 C C . VAL A 1 213 ? -19.399 -1.461 24.393 1.00 89.81 213 VAL A C 1
ATOM 1630 O O . VAL A 1 213 ? -20.206 -0.588 24.065 1.00 89.81 213 VAL A O 1
ATOM 1633 N N . TYR A 1 214 ? -18.340 -1.780 23.650 1.00 90.50 214 TYR A N 1
ATOM 1634 C CA . TYR A 1 214 ? -17.985 -1.046 22.441 1.00 90.50 214 TYR A CA 1
ATOM 1635 C C . TYR A 1 214 ? -17.367 -1.916 21.343 1.00 90.50 214 TYR A C 1
ATOM 1637 O O . TYR A 1 214 ? -16.888 -3.019 21.580 1.00 90.50 214 TYR A O 1
ATOM 1645 N N . THR A 1 215 ? -17.357 -1.382 20.127 1.00 92.00 215 THR A N 1
ATOM 1646 C CA . THR A 1 215 ? -16.516 -1.823 19.012 1.00 92.00 215 THR A CA 1
ATOM 1647 C C . THR A 1 215 ? -15.660 -0.648 18.547 1.00 92.00 215 THR A C 1
ATOM 1649 O O . THR A 1 215 ? -16.056 0.517 18.656 1.00 92.00 215 THR A O 1
ATOM 1652 N N . GLU A 1 216 ? -14.460 -0.948 18.062 1.00 92.38 216 GLU A N 1
ATOM 1653 C CA . GLU A 1 216 ? -13.486 0.061 17.659 1.00 92.38 216 GLU A CA 1
ATOM 1654 C C . GLU A 1 216 ? -12.733 -0.375 16.395 1.00 92.38 216 GLU A C 1
ATOM 1656 O O . GLU A 1 216 ? -11.716 -1.069 16.494 1.00 92.38 216 GLU A O 1
ATOM 1661 N N . PRO A 1 217 ? -13.206 -0.021 15.186 1.00 89.62 217 PRO A N 1
ATOM 1662 C CA . PRO A 1 217 ? -12.386 -0.102 13.984 1.00 89.62 217 PRO A CA 1
ATOM 1663 C C . PRO A 1 217 ? -11.140 0.783 14.103 1.00 89.62 217 PRO A C 1
ATOM 1665 O O . PRO A 1 217 ? -11.205 1.931 14.550 1.00 89.62 217 PRO A O 1
ATOM 1668 N N . ARG A 1 218 ? -10.010 0.246 13.642 1.00 88.31 218 ARG A N 1
ATOM 1669 C CA . ARG A 1 218 ? -8.689 0.879 13.641 1.00 88.31 218 ARG A CA 1
ATOM 1670 C C . ARG A 1 218 ? -8.115 0.840 12.229 1.00 88.31 218 ARG A C 1
ATOM 1672 O O . ARG A 1 218 ? -7.907 -0.230 11.654 1.00 88.31 218 ARG A O 1
ATOM 1679 N N . LEU A 1 219 ? -7.847 2.016 11.675 1.00 86.31 219 LEU A N 1
ATOM 1680 C CA . LEU A 1 219 ? -7.287 2.197 10.339 1.00 86.31 219 LEU A CA 1
ATOM 1681 C C . LEU A 1 219 ? -5.827 2.616 10.462 1.00 86.31 219 LEU A C 1
ATOM 1683 O O . LEU A 1 219 ? -5.534 3.753 10.831 1.00 86.31 219 LEU A O 1
ATOM 1687 N N . GLY A 1 220 ? -4.920 1.692 10.159 1.00 82.06 220 GLY A N 1
ATOM 1688 C CA . GLY A 1 220 ? -3.486 1.949 10.176 1.00 82.06 220 GLY A CA 1
ATOM 1689 C C . GLY A 1 220 ? -3.062 2.813 8.989 1.00 82.06 220 GLY A C 1
ATOM 1690 O O . GLY A 1 220 ? -3.410 2.530 7.839 1.00 82.06 220 GLY A O 1
ATOM 1691 N N . VAL A 1 221 ? -2.268 3.849 9.251 1.00 77.56 221 VAL A N 1
ATOM 1692 C CA . VAL A 1 221 ? -1.593 4.617 8.202 1.00 77.56 221 VAL A CA 1
ATOM 1693 C C . VAL A 1 221 ? -0.386 3.806 7.720 1.00 77.56 221 VAL A C 1
ATOM 1695 O O . VAL A 1 221 ? 0.423 3.366 8.542 1.00 77.56 221 VAL A O 1
ATOM 1698 N N . PRO A 1 222 ? -0.221 3.591 6.402 1.00 65.19 222 PRO A N 1
ATOM 1699 C CA . PRO A 1 222 ? 0.918 2.851 5.881 1.00 65.19 222 PRO A CA 1
ATOM 1700 C C . PRO A 1 222 ? 2.232 3.554 6.246 1.00 65.19 222 PRO A C 1
ATOM 1702 O O . PRO A 1 222 ? 2.481 4.682 5.828 1.00 65.19 222 PRO A O 1
ATOM 1705 N N . ARG A 1 223 ? 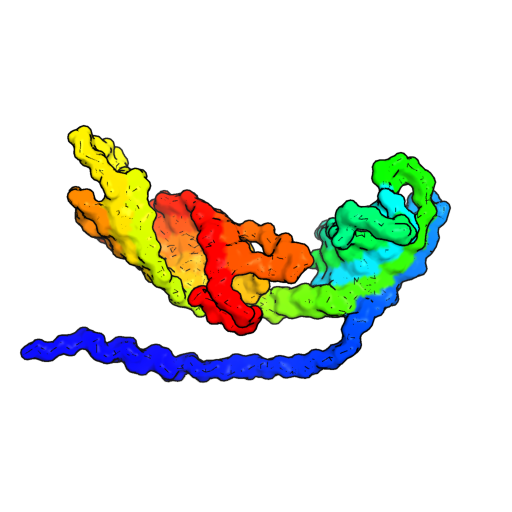3.103 2.858 6.982 1.00 58.31 223 ARG A N 1
ATOM 1706 C CA . ARG A 1 223 ? 4.500 3.252 7.190 1.00 58.31 223 ARG A CA 1
ATOM 1707 C C . ARG A 1 223 ? 5.414 2.205 6.572 1.00 58.31 223 ARG A C 1
ATOM 1709 O O . ARG A 1 223 ? 5.390 1.041 6.959 1.00 58.31 223 ARG A O 1
ATOM 1716 N N . ARG A 1 224 ? 6.214 2.625 5.593 1.00 50.56 224 ARG A N 1
ATOM 1717 C CA . ARG A 1 224 ? 7.314 1.831 5.043 1.00 50.56 224 ARG A CA 1
ATOM 1718 C C . ARG A 1 224 ? 8.597 2.508 5.508 1.00 50.56 224 ARG A C 1
ATOM 1720 O O . ARG A 1 224 ? 8.845 3.642 5.112 1.00 50.56 224 ARG A O 1
ATOM 1727 N N . ASP A 1 225 ? 9.356 1.851 6.378 1.00 48.72 225 ASP A N 1
ATOM 1728 C CA . ASP A 1 225 ? 10.719 2.286 6.675 1.00 48.72 225 ASP A CA 1
ATOM 1729 C C . ASP A 1 225 ? 11.658 1.669 5.628 1.00 48.72 225 ASP A C 1
ATOM 1731 O O . ASP A 1 225 ? 11.439 0.538 5.178 1.00 48.72 225 ASP A O 1
ATOM 1735 N N . ARG A 1 226 ? 12.687 2.407 5.193 1.00 42.66 226 ARG A N 1
ATOM 1736 C CA . ARG A 1 226 ? 13.576 1.991 4.084 1.00 42.66 226 ARG A CA 1
ATOM 1737 C C . ARG A 1 226 ? 14.413 0.747 4.416 1.00 42.66 226 ARG A C 1
ATOM 1739 O O . ARG A 1 226 ? 14.982 0.144 3.509 1.00 42.66 226 ARG A O 1
ATOM 1746 N N . HIS A 1 227 ? 14.500 0.353 5.689 1.00 39.75 227 HIS A N 1
ATOM 1747 C CA . HIS A 1 227 ? 15.376 -0.726 6.174 1.00 39.75 227 HIS A CA 1
ATOM 1748 C C . HIS A 1 227 ? 14.656 -1.821 6.981 1.00 39.75 227 HIS A C 1
ATOM 1750 O O . HIS A 1 227 ? 15.305 -2.672 7.585 1.00 39.75 227 HIS A O 1
ATOM 1756 N N . GLY A 1 228 ? 13.322 -1.841 6.991 1.00 54.31 228 GLY A N 1
ATOM 1757 C CA . GLY A 1 228 ? 12.557 -2.838 7.738 1.00 54.31 228 GLY A CA 1
ATOM 1758 C C . GLY A 1 228 ? 11.191 -2.331 8.178 1.00 54.31 228 GLY A C 1
ATOM 1759 O O . GLY A 1 228 ? 10.772 -1.230 7.836 1.00 54.31 228 GLY A O 1
ATOM 1760 N N . TYR A 1 229 ? 10.465 -3.154 8.927 1.00 56.03 229 TYR A N 1
ATOM 1761 C CA . TYR A 1 229 ? 9.195 -2.747 9.519 1.00 56.03 229 TYR A CA 1
ATOM 1762 C C . TYR A 1 229 ? 9.480 -1.872 10.743 1.00 56.03 229 TYR A C 1
ATOM 1764 O O . TYR A 1 229 ? 10.150 -2.315 11.676 1.00 56.03 229 TYR A O 1
ATOM 1772 N N . SER A 1 230 ? 8.985 -0.630 10.743 1.00 60.84 230 SER A N 1
ATOM 1773 C CA . SER A 1 230 ? 8.965 0.181 11.960 1.00 60.84 230 SER A CA 1
ATOM 1774 C C . SER A 1 230 ? 8.123 -0.553 12.996 1.00 60.84 230 SER A C 1
ATOM 1776 O O . SER A 1 230 ? 7.006 -0.970 12.699 1.00 60.84 230 SER A O 1
ATOM 1778 N N . SER A 1 231 ? 8.627 -0.691 14.223 1.00 68.12 231 SER A N 1
ATOM 1779 C CA . SER A 1 231 ? 7.838 -1.269 15.313 1.00 68.12 231 SER A CA 1
ATOM 1780 C C . SER A 1 231 ? 6.669 -0.374 15.723 1.00 68.12 231 SER A C 1
ATOM 1782 O O . SER A 1 231 ? 5.978 -0.718 16.665 1.00 68.12 231 SER A O 1
ATOM 1784 N N . TRP A 1 232 ? 6.491 0.799 15.115 1.00 73.50 232 TRP A N 1
ATOM 1785 C CA . TRP A 1 232 ? 5.457 1.761 15.469 1.00 73.50 23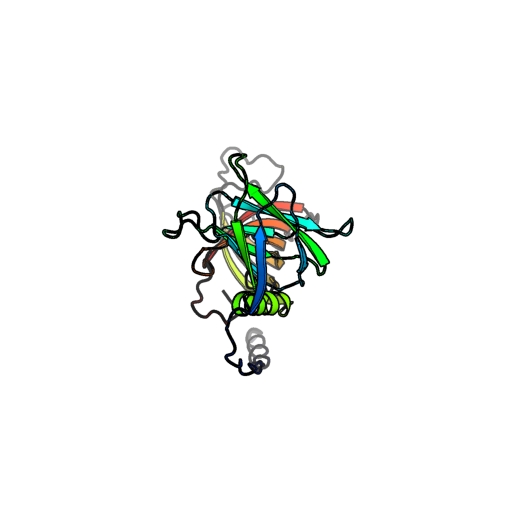2 TRP A CA 1
ATOM 1786 C C . TRP A 1 232 ? 4.346 1.789 14.426 1.00 73.50 232 TRP A C 1
ATOM 1788 O O . TRP A 1 232 ? 4.607 1.999 13.241 1.00 73.50 232 TRP A O 1
ATOM 1798 N N . GLU A 1 233 ? 3.105 1.695 14.885 1.00 73.31 233 GLU A N 1
ATOM 1799 C CA . GLU A 1 233 ? 1.915 1.912 14.071 1.00 73.31 233 GLU A CA 1
ATOM 1800 C C . GLU A 1 233 ? 1.185 3.156 14.555 1.00 73.31 233 GLU A C 1
ATOM 1802 O O . GLU A 1 233 ? 1.133 3.450 15.747 1.00 73.31 233 GLU A O 1
ATOM 1807 N N . MET A 1 234 ? 0.616 3.898 13.616 1.00 83.00 234 MET A N 1
ATOM 1808 C CA . MET A 1 234 ? -0.293 4.991 13.923 1.00 83.00 234 MET A CA 1
ATOM 1809 C C . MET A 1 234 ? -1.512 4.892 13.032 1.00 83.00 234 MET A C 1
ATOM 1811 O O . MET A 1 234 ? -1.426 4.388 11.909 1.00 83.00 234 MET A O 1
ATOM 1815 N N . GLY A 1 235 ? -2.637 5.392 13.511 1.00 85.00 235 GLY A N 1
ATOM 1816 C CA . GLY A 1 235 ? -3.867 5.290 12.757 1.00 85.00 235 GLY A CA 1
ATOM 1817 C C . GLY A 1 235 ? -5.011 6.074 13.352 1.00 85.00 235 GLY A C 1
ATOM 1818 O O . GLY A 1 235 ? -4.896 6.648 14.433 1.00 85.00 235 GLY A O 1
ATOM 1819 N N . ALA A 1 236 ? -6.118 6.076 12.624 1.00 86.38 236 ALA A N 1
ATOM 1820 C CA . ALA A 1 236 ? -7.389 6.565 13.127 1.00 86.38 236 ALA A CA 1
ATOM 1821 C C . ALA A 1 236 ? -8.137 5.420 13.818 1.00 86.38 236 ALA A C 1
ATOM 1823 O O . ALA A 1 236 ? -8.085 4.273 13.365 1.00 86.38 236 ALA A O 1
ATOM 1824 N N . LEU A 1 237 ? -8.856 5.739 14.887 1.00 88.25 237 LEU A N 1
ATOM 1825 C CA . LEU A 1 237 ? -9.825 4.846 15.507 1.00 88.25 237 LEU A CA 1
ATOM 1826 C C . LEU A 1 237 ? -11.174 5.540 15.635 1.00 88.25 237 LEU A C 1
ATOM 1828 O O . LEU A 1 237 ? -11.254 6.767 15.718 1.00 88.25 237 LEU A O 1
ATOM 1832 N N . PHE A 1 238 ? -12.232 4.741 15.651 1.00 86.44 238 PHE A N 1
ATOM 1833 C CA . PHE A 1 238 ? -13.584 5.225 15.892 1.00 86.44 238 PHE A CA 1
ATOM 1834 C C . PHE A 1 238 ? -14.246 4.307 16.900 1.00 86.44 238 PHE A C 1
ATOM 1836 O O . PHE A 1 238 ? -14.408 3.125 16.622 1.00 86.44 238 PHE A O 1
ATOM 1843 N N . ARG A 1 239 ? -14.631 4.833 18.062 1.00 87.12 239 ARG A N 1
ATOM 1844 C CA . ARG A 1 239 ? -15.285 4.038 19.105 1.00 87.12 239 ARG A CA 1
ATOM 1845 C C . ARG A 1 239 ? -16.801 4.194 19.038 1.00 87.12 239 ARG A C 1
ATOM 1847 O O . ARG A 1 239 ? -17.328 5.305 19.143 1.00 87.12 239 ARG A O 1
ATOM 1854 N N . PHE A 1 240 ? -17.494 3.067 18.919 1.00 86.62 240 PHE A N 1
ATOM 1855 C CA . PHE A 1 240 ? -18.952 2.970 18.948 1.00 86.62 240 PHE A CA 1
ATOM 1856 C C . PHE A 1 240 ? -19.343 2.117 20.141 1.00 86.62 240 PHE A C 1
ATOM 1858 O O . PHE A 1 240 ? -18.887 0.982 20.244 1.00 86.62 240 PHE A O 1
ATOM 1865 N N . GLY A 1 241 ? -20.166 2.634 21.046 1.00 85.50 241 GLY A N 1
ATOM 1866 C CA . GLY A 1 241 ? -20.482 1.896 22.263 1.00 85.50 241 GLY A CA 1
ATOM 1867 C C . GLY A 1 241 ? -21.810 2.269 22.884 1.00 85.50 241 GLY A C 1
ATOM 1868 O O . GLY A 1 241 ? -22.557 3.092 22.356 1.00 85.50 241 GLY A O 1
ATOM 1869 N N . VAL A 1 242 ? -22.094 1.625 24.009 1.00 83.62 242 VAL A N 1
ATOM 1870 C CA . VAL A 1 242 ? -23.229 1.904 24.888 1.00 83.62 242 VAL A CA 1
ATOM 1871 C C . VAL A 1 242 ? -22.767 1.827 26.339 1.00 83.62 242 VAL A C 1
ATOM 1873 O O . VAL A 1 242 ? -22.008 0.931 26.714 1.00 83.62 242 VAL A O 1
ATOM 1876 N N . GLY A 1 243 ? -23.218 2.782 27.151 1.00 80.44 243 GLY A N 1
ATOM 1877 C CA . GLY A 1 243 ? -23.015 2.762 28.596 1.00 80.44 243 GLY A CA 1
ATOM 1878 C C . GLY A 1 243 ? -24.174 2.028 29.263 1.00 80.44 243 GLY A C 1
ATOM 1879 O O . GLY A 1 243 ? -25.319 2.444 29.110 1.00 80.44 243 GLY A O 1
ATOM 1880 N N . ILE A 1 244 ? -23.897 0.955 30.002 1.00 77.88 244 ILE A N 1
ATOM 1881 C CA . ILE A 1 244 ? -24.938 0.078 30.571 1.00 77.88 244 ILE A CA 1
ATOM 1882 C C . ILE A 1 244 ? -25.652 0.736 31.765 1.00 77.88 244 ILE A C 1
ATOM 1884 O O . ILE A 1 244 ? -26.847 0.538 31.961 1.00 77.88 244 ILE A O 1
ATOM 1888 N N . ASN A 1 245 ? -24.956 1.585 32.525 1.00 68.31 245 ASN A N 1
ATOM 1889 C CA . ASN A 1 245 ? -25.482 2.172 33.766 1.00 68.31 245 ASN A CA 1
ATOM 1890 C C . ASN A 1 245 ? -26.121 3.564 33.587 1.00 68.31 245 ASN A C 1
ATOM 1892 O O . ASN A 1 245 ? -26.446 4.216 34.574 1.00 68.31 245 ASN A O 1
ATOM 1896 N N . SER A 1 246 ? -26.291 4.050 32.352 1.00 61.00 246 SER A N 1
ATOM 1897 C CA . SER A 1 246 ? -26.765 5.421 32.081 1.00 61.00 246 SER A CA 1
ATOM 1898 C C . SER A 1 246 ? -28.293 5.560 31.996 1.00 61.00 246 SER A C 1
ATOM 1900 O O . SER A 1 246 ? -28.795 6.662 31.785 1.00 61.00 246 SER A O 1
ATOM 1902 N N . GLY A 1 247 ? -29.047 4.459 32.109 1.00 63.38 247 GLY A N 1
ATOM 1903 C CA . GLY A 1 247 ? -30.509 4.442 31.955 1.00 63.38 247 GLY A CA 1
ATOM 1904 C C . GLY A 1 247 ? -31.010 4.671 30.520 1.00 63.38 247 GLY A C 1
ATOM 1905 O O . GLY A 1 247 ? -32.203 4.528 30.267 1.00 63.38 247 GLY A O 1
ATOM 1906 N N . VAL A 1 248 ? -30.121 4.977 29.564 1.00 62.53 248 VAL A N 1
ATOM 1907 C CA . VAL A 1 248 ? -30.451 5.210 28.151 1.00 62.53 248 VAL A CA 1
ATOM 1908 C C . VAL A 1 248 ? -29.586 4.304 27.272 1.00 62.53 248 VAL A C 1
ATOM 1910 O O . VAL A 1 248 ? -28.412 4.578 27.032 1.00 62.53 248 VAL A O 1
ATOM 1913 N N . LEU A 1 249 ? -30.187 3.231 26.753 1.00 61.03 249 LEU A N 1
ATOM 1914 C CA . LEU A 1 249 ? -2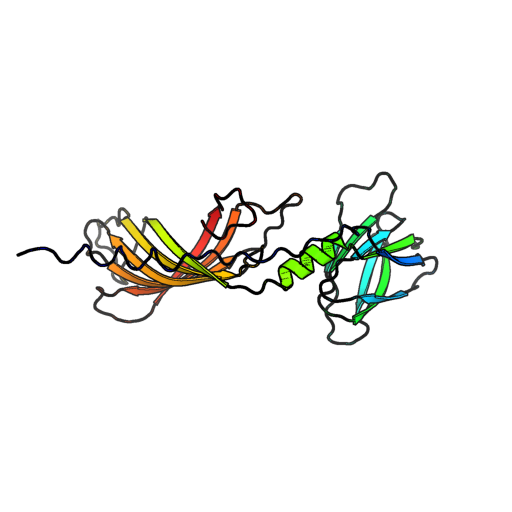9.555 2.271 25.838 1.00 61.03 249 LEU A CA 1
ATOM 1915 C C . LEU A 1 249 ? -29.564 2.776 24.384 1.00 61.03 249 LEU A C 1
ATOM 1917 O O . LEU A 1 249 ? -30.062 2.093 23.491 1.00 61.03 249 LEU A O 1
ATOM 1921 N N . SER A 1 250 ? -29.055 3.984 24.123 1.00 59.84 250 SER A N 1
ATOM 1922 C CA . SER A 1 250 ? -28.852 4.443 22.744 1.00 59.84 250 SER A CA 1
ATOM 1923 C C . SER A 1 250 ? -27.386 4.290 22.329 1.00 59.84 250 SER A C 1
ATOM 1925 O O . SER A 1 250 ? -26.509 4.800 23.031 1.00 59.84 250 SER A O 1
ATOM 1927 N N . PRO A 1 251 ? -27.086 3.597 21.211 1.00 57.16 251 PRO A N 1
ATOM 1928 C CA . PRO A 1 251 ? -25.732 3.563 20.674 1.00 57.16 251 PRO A CA 1
ATOM 1929 C C . PRO A 1 251 ? -25.324 4.982 20.286 1.00 57.16 251 PRO A C 1
ATOM 1931 O O . PRO A 1 251 ? -26.034 5.655 19.537 1.00 57.16 251 PRO A O 1
ATOM 1934 N N . ARG A 1 252 ? -24.186 5.451 20.803 1.00 65.31 252 ARG A N 1
ATOM 1935 C CA . ARG A 1 252 ? -23.601 6.733 20.390 1.00 65.31 252 ARG A CA 1
ATOM 1936 C C . ARG A 1 252 ? -22.214 6.501 19.802 1.00 65.31 252 ARG A C 1
ATOM 1938 O O . ARG A 1 252 ? -21.509 5.557 20.161 1.00 65.31 252 ARG A O 1
ATOM 1945 N N . ILE A 1 253 ? -21.837 7.366 18.867 1.00 61.62 253 ILE A N 1
ATOM 1946 C CA . ILE A 1 253 ? -20.451 7.477 18.411 1.00 61.62 253 ILE A CA 1
ATOM 1947 C C . ILE A 1 253 ? -19.726 8.257 19.501 1.00 61.62 253 ILE A C 1
ATOM 1949 O O . ILE A 1 253 ? -20.068 9.413 19.747 1.00 61.62 253 ILE A O 1
ATOM 1953 N N . TYR A 1 254 ? -18.791 7.613 20.194 1.00 64.88 254 TYR A N 1
ATOM 1954 C CA . TYR A 1 254 ? -18.225 8.177 21.418 1.00 64.88 254 TYR A CA 1
ATOM 1955 C C . TYR A 1 254 ? -16.902 8.903 21.205 1.00 64.88 254 TYR A C 1
ATOM 1957 O O . TYR A 1 254 ? -16.629 9.836 21.951 1.00 64.88 254 TYR A O 1
ATOM 1965 N N . ALA A 1 255 ? -16.102 8.546 20.198 1.00 68.19 255 ALA A N 1
ATOM 1966 C CA . ALA A 1 255 ? -14.866 9.278 19.925 1.00 68.19 255 ALA A CA 1
ATOM 1967 C C . ALA A 1 255 ? -14.254 8.894 18.570 1.00 68.19 255 ALA A C 1
ATOM 1969 O O . ALA A 1 255 ? -13.840 7.740 18.409 1.00 68.19 255 ALA A O 1
ATOM 1970 N N . PRO A 1 256 ? -14.130 9.821 17.603 1.00 83.12 256 PRO A N 1
ATOM 1971 C CA . PRO A 1 256 ? -13.029 9.740 16.655 1.00 83.12 256 PRO A CA 1
ATOM 1972 C C . PRO A 1 256 ? -11.719 9.989 17.413 1.00 83.12 256 PRO A C 1
ATOM 1974 O O . PRO A 1 256 ? -11.641 10.870 18.270 1.00 83.12 256 PRO A O 1
ATOM 1977 N N . GLY A 1 257 ? -10.686 9.218 17.104 1.00 82.81 257 GLY A N 1
ATOM 1978 C CA . GLY A 1 257 ? -9.399 9.326 17.776 1.00 82.81 257 GLY A CA 1
ATOM 1979 C C . GLY A 1 257 ? -8.244 8.926 16.879 1.00 82.81 257 GLY A C 1
ATOM 1980 O O . GLY A 1 257 ? -8.419 8.437 15.762 1.00 82.81 257 GLY A O 1
ATOM 1981 N N . VAL A 1 258 ? -7.042 9.128 17.400 1.00 85.88 258 VAL A N 1
ATOM 1982 C CA . VAL A 1 258 ? -5.804 8.629 16.812 1.00 85.88 258 VAL A CA 1
ATOM 1983 C C . VAL A 1 258 ? -5.122 7.713 17.810 1.00 85.88 258 VAL A C 1
ATOM 1985 O O . VAL A 1 258 ? -5.123 7.990 19.007 1.00 85.88 258 VAL A O 1
ATOM 1988 N N . PHE A 1 259 ? -4.531 6.631 17.317 1.00 83.00 259 PHE A N 1
ATOM 1989 C CA . PHE A 1 259 ? -3.677 5.772 18.126 1.00 83.00 259 PHE A CA 1
ATOM 1990 C C . PHE A 1 259 ? -2.238 5.828 17.637 1.00 83.00 259 PHE A C 1
ATOM 1992 O O . PHE A 1 259 ? -1.965 6.028 16.452 1.00 83.00 259 PHE A O 1
ATOM 1999 N N . LEU A 1 260 ? -1.331 5.604 18.580 1.00 81.69 260 LEU A N 1
ATOM 2000 C CA . LEU A 1 260 ? 0.067 5.300 18.344 1.00 81.69 260 LEU A CA 1
ATOM 2001 C C . LEU A 1 260 ? 0.373 4.041 19.153 1.00 81.69 260 LEU A C 1
ATOM 2003 O O . LEU A 1 260 ? 0.252 4.050 20.376 1.00 81.69 260 LEU A O 1
ATOM 2007 N N . SER A 1 261 ? 0.741 2.959 18.484 1.00 76.38 261 SER A N 1
ATOM 2008 C CA . SER A 1 261 ? 1.105 1.703 19.129 1.00 76.38 261 SER A CA 1
ATOM 2009 C C . SER A 1 261 ? 2.531 1.319 18.760 1.00 76.38 261 SER A C 1
ATOM 2011 O O . SER A 1 261 ? 3.061 1.723 17.722 1.00 76.38 261 SER A O 1
ATOM 2013 N N . ARG A 1 262 ? 3.178 0.554 19.640 1.00 75.19 262 ARG A N 1
ATOM 2014 C CA . ARG A 1 262 ? 4.497 -0.014 19.386 1.00 75.19 262 ARG A CA 1
ATOM 2015 C C . ARG A 1 262 ? 4.464 -1.515 19.619 1.00 75.19 262 ARG A C 1
ATOM 2017 O O . ARG A 1 262 ? 4.139 -1.961 20.711 1.00 75.19 262 ARG A O 1
ATOM 2024 N N . HIS A 1 263 ? 4.889 -2.273 18.623 1.00 67.88 263 HIS A N 1
ATOM 2025 C CA . HIS A 1 263 ? 5.200 -3.688 18.742 1.00 67.88 263 HIS A CA 1
ATOM 2026 C C . HIS A 1 263 ? 6.439 -3.870 19.617 1.00 67.88 263 HIS A C 1
ATOM 2028 O O . HIS A 1 263 ? 7.536 -3.428 19.267 1.00 67.88 263 HIS A O 1
ATOM 2034 N N . ILE A 1 264 ? 6.273 -4.513 20.771 1.00 64.94 264 ILE A N 1
ATOM 2035 C CA . ILE A 1 264 ? 7.376 -4.772 21.711 1.00 64.94 264 ILE A CA 1
ATOM 2036 C C . ILE A 1 264 ? 8.164 -6.031 21.298 1.00 64.94 264 ILE A C 1
ATOM 2038 O O . ILE A 1 264 ? 9.308 -6.234 21.716 1.00 64.94 264 ILE A O 1
ATOM 2042 N N . ARG A 1 265 ? 7.608 -6.870 20.415 1.00 62.16 265 ARG A N 1
ATOM 2043 C CA . ARG A 1 265 ? 8.246 -8.126 20.009 1.00 62.16 265 ARG A CA 1
ATOM 2044 C C . ARG A 1 265 ? 9.411 -7.920 19.044 1.00 62.16 265 ARG A C 1
ATOM 2046 O O . ARG A 1 265 ? 9.319 -7.211 18.050 1.00 62.16 265 ARG A O 1
ATOM 2053 N N . ARG A 1 266 ? 10.500 -8.647 19.315 1.00 50.03 266 ARG A N 1
ATOM 2054 C CA . ARG A 1 266 ? 11.673 -8.780 18.430 1.00 50.03 266 ARG A CA 1
ATOM 2055 C C . ARG A 1 266 ? 11.574 -9.956 17.453 1.00 50.03 266 ARG A C 1
ATOM 2057 O O . ARG A 1 266 ? 12.459 -10.110 16.620 1.00 50.03 266 ARG A O 1
ATOM 2064 N N . ASN A 1 267 ? 10.551 -10.809 17.569 1.00 46.72 267 ASN A N 1
ATOM 2065 C CA . ASN A 1 267 ? 10.432 -12.009 16.742 1.00 46.72 267 ASN A CA 1
ATOM 2066 C C . ASN A 1 267 ? 9.467 -11.767 15.563 1.00 46.72 267 ASN A C 1
ATOM 2068 O O . ASN A 1 267 ? 8.264 -11.657 15.798 1.00 46.72 267 ASN A O 1
ATOM 2072 N N . PRO A 1 268 ? 9.948 -11.726 14.306 1.00 48.84 268 PRO A N 1
ATOM 2073 C CA . PRO A 1 268 ? 9.138 -11.402 13.125 1.00 48.84 268 PRO A CA 1
ATOM 2074 C C . PRO A 1 268 ? 8.078 -12.458 12.756 1.00 48.84 268 PRO A C 1
ATOM 2076 O O . PRO A 1 268 ? 7.386 -12.294 11.756 1.00 48.84 268 PRO A O 1
ATOM 2079 N N . GLN A 1 269 ? 7.969 -13.557 13.511 1.00 49.16 269 GLN A N 1
ATOM 2080 C CA . GLN A 1 269 ? 7.074 -14.687 13.216 1.00 49.16 269 GLN A CA 1
ATOM 2081 C C . GLN A 1 269 ? 5.970 -14.907 14.265 1.00 49.16 269 GLN A C 1
ATOM 2083 O O . GLN A 1 269 ? 5.136 -15.788 14.079 1.00 49.16 269 GLN A O 1
ATOM 2088 N N . GLY A 1 270 ? 5.955 -14.148 15.367 1.00 42.84 270 GLY A N 1
ATOM 2089 C CA . GLY A 1 270 ? 5.045 -14.388 16.491 1.00 42.84 270 GLY A CA 1
ATOM 2090 C C . GLY A 1 270 ? 3.986 -13.303 16.661 1.00 42.84 270 GLY A C 1
ATOM 2091 O O . GLY A 1 270 ? 4.287 -12.255 17.225 1.00 42.84 270 GLY A O 1
ATOM 2092 N N . ALA A 1 271 ? 2.753 -13.614 16.269 1.00 43.16 271 ALA A N 1
ATOM 2093 C CA . ALA A 1 271 ? 1.519 -12.878 16.556 1.00 43.16 271 ALA A CA 1
ATOM 2094 C C . ALA A 1 271 ? 1.361 -12.574 18.058 1.00 43.16 271 ALA A C 1
ATOM 2096 O O . ALA A 1 271 ? 1.232 -13.485 18.885 1.00 43.16 271 ALA A O 1
ATOM 2097 N N . GLY A 1 272 ? 1.486 -11.305 18.438 1.00 46.25 272 GLY A N 1
ATOM 2098 C CA . GLY A 1 272 ? 1.059 -10.804 19.739 1.00 46.25 272 GLY A CA 1
ATOM 2099 C C . GLY A 1 272 ? 1.808 -9.556 20.202 1.00 46.25 272 GLY A C 1
ATOM 2100 O O . GLY A 1 272 ? 2.874 -9.212 19.690 1.00 46.25 272 GLY A O 1
ATOM 2101 N N . TRP A 1 273 ? 1.204 -8.884 21.173 1.00 42.09 273 TRP A N 1
ATOM 2102 C CA . TRP A 1 273 ? 1.552 -7.545 21.641 1.00 42.09 273 TRP A CA 1
ATOM 2103 C C . TRP A 1 273 ? 2.303 -7.617 22.967 1.00 42.09 273 TRP A C 1
ATOM 2105 O O . TRP A 1 273 ? 2.071 -8.605 23.706 1.00 42.09 273 TRP A O 1
#

Radius of gyration: 27.24 Å; chains: 1; bounding box: 58×53×84 Å

Foldseek 3Di:
DDDDDDPPPPPPPPPPPPPPPPDDPDDPPQDWAWPDKDKDQDPPDKDKDWDAALWKKKKKKQAAQKDKDKDFPDPPQDGWDKAWLDPDQDPSNMTMIMTHGNHTGMIIIDIDGPVPDRDTIIITMITRPVSSVLSCVLVVQQDKDKDKDKDKDKDADDDPDPDPPDVPPHQRIWIKIKMFTKIFGPRPFTQKIKRPWMWMWIDTPPDDIWIKIWMKIWGWDDDDDSPDDAQKTKTWIWIWIATPPPPDGDIDGDDTDMDIDGNPDPDSPDDDD

Secondary structure (DSSP, 8-state):
-----STTSSSSTTS---------------PPEEEEEEEE-STT--EEEEE-TT--EEEEESSTTEEEEEEESSTTPPPPEEEES-SS--TTS-EEEEEE-SS-EEEEEEEEETT-----EEEEEEE-HHHHHHHHHHHS---EEEEEEEEEEEE-----SSSPPPTT-----EEEEEEEEEEEE-SSS--EEEEEEEEEEEEETTS--EEEEEEEEEEEPP--BTTB--SEEEEEEEEEEEETTSS----EEEEEEEEEEE-----TT----